Protein AF-A0A0W0ZF54-F1 (afdb_monomer)

Structure (mmCIF, N/CA/C/O backbone):
data_AF-A0A0W0ZF54-F1
#
_entry.id   AF-A0A0W0ZF54-F1
#
loop_
_atom_site.group_PDB
_atom_site.id
_atom_site.type_symbol
_atom_site.label_atom_id
_atom_site.label_alt_id
_atom_site.label_comp_id
_atom_site.label_asym_id
_atom_site.label_entity_id
_atom_site.label_seq_id
_atom_site.pdbx_PDB_ins_code
_atom_site.Cartn_x
_atom_site.Cartn_y
_atom_site.Cartn_z
_atom_site.occupancy
_atom_site.B_iso_or_equiv
_atom_site.auth_seq_id
_atom_site.auth_comp_id
_atom_site.auth_asym_id
_atom_site.auth_atom_id
_atom_site.pdbx_PDB_model_num
ATOM 1 N N . MET A 1 1 ? 14.074 -2.220 -36.440 1.00 76.62 1 MET A N 1
ATOM 2 C CA . MET A 1 1 ? 12.854 -2.973 -36.089 1.00 76.62 1 MET A CA 1
ATOM 3 C C . MET A 1 1 ? 13.213 -4.075 -35.104 1.00 76.62 1 MET A C 1
ATOM 5 O O . MET A 1 1 ? 14.098 -4.871 -35.403 1.00 76.62 1 MET A O 1
ATOM 9 N N . VAL A 1 2 ? 12.584 -4.102 -33.928 1.00 84.81 2 VAL A N 1
ATOM 10 C CA . VAL A 1 2 ? 12.812 -5.118 -32.890 1.00 84.81 2 VAL A CA 1
ATOM 11 C C . VAL A 1 2 ? 11.473 -5.714 -32.471 1.00 84.81 2 VAL A C 1
ATOM 13 O O . VAL A 1 2 ? 10.560 -5.003 -32.060 1.00 84.81 2 VAL A O 1
ATOM 16 N N . LYS A 1 3 ? 11.387 -7.044 -32.532 1.00 91.75 3 LYS A N 1
ATOM 17 C CA . LYS A 1 3 ? 10.258 -7.826 -32.030 1.00 91.75 3 LYS A CA 1
ATOM 18 C C . LYS A 1 3 ? 10.776 -8.833 -31.005 1.00 91.75 3 LYS A C 1
ATOM 20 O O . LYS A 1 3 ? 11.753 -9.536 -31.268 1.00 91.75 3 LYS A O 1
ATOM 25 N N . ILE A 1 4 ? 10.153 -8.874 -29.833 1.00 91.69 4 ILE A N 1
ATOM 26 C CA . ILE A 1 4 ? 10.434 -9.843 -28.770 1.00 91.69 4 ILE A CA 1
ATOM 27 C C . ILE A 1 4 ? 9.246 -10.784 -28.685 1.00 91.69 4 ILE A C 1
ATOM 29 O O . ILE A 1 4 ? 8.111 -10.343 -28.489 1.00 91.69 4 ILE A O 1
ATOM 33 N N . VAL A 1 5 ? 9.515 -12.075 -28.837 1.00 91.88 5 VAL A N 1
ATOM 34 C CA . VAL A 1 5 ? 8.494 -13.117 -28.895 1.00 91.88 5 VAL A CA 1
ATOM 35 C C . VAL A 1 5 ? 8.882 -14.282 -27.998 1.00 91.88 5 VAL A C 1
ATOM 37 O O . VAL A 1 5 ? 10.065 -14.503 -27.725 1.00 91.88 5 VAL A O 1
ATOM 40 N N . VAL A 1 6 ? 7.880 -15.018 -27.540 1.00 89.00 6 VAL A N 1
ATOM 41 C CA . VAL A 1 6 ? 8.045 -16.304 -26.860 1.00 89.00 6 VAL A CA 1
ATOM 42 C C . VAL A 1 6 ? 7.072 -17.307 -27.453 1.00 89.00 6 VAL A C 1
ATOM 44 O O . VAL A 1 6 ? 5.966 -16.942 -27.849 1.00 89.00 6 VAL A O 1
ATOM 47 N N . GLU A 1 7 ? 7.472 -18.571 -27.502 1.00 85.62 7 GLU A N 1
ATOM 48 C CA . GLU A 1 7 ? 6.560 -19.657 -27.846 1.00 85.62 7 GLU A CA 1
ATOM 49 C C . GLU A 1 7 ? 5.859 -20.156 -26.584 1.00 85.62 7 GLU A C 1
ATOM 51 O O . GLU A 1 7 ? 6.500 -20.506 -25.592 1.00 85.62 7 GLU A O 1
ATOM 56 N N . LYS A 1 8 ? 4.527 -20.200 -26.620 1.00 79.31 8 LYS A N 1
ATOM 57 C CA . LYS A 1 8 ? 3.707 -20.809 -25.571 1.00 79.31 8 LYS A CA 1
ATOM 58 C C . LYS A 1 8 ? 2.608 -21.624 -26.233 1.00 79.31 8 LYS A C 1
ATOM 60 O O . LYS A 1 8 ? 1.899 -21.120 -27.098 1.00 79.31 8 LYS A O 1
ATOM 65 N N . ASN A 1 9 ? 2.463 -22.889 -25.839 1.00 78.25 9 ASN A N 1
ATOM 66 C CA . ASN A 1 9 ? 1.464 -23.808 -26.397 1.00 78.25 9 ASN A CA 1
ATOM 67 C C . ASN A 1 9 ? 1.493 -23.883 -27.938 1.00 78.25 9 ASN A C 1
ATOM 69 O O . ASN A 1 9 ? 0.439 -23.865 -28.567 1.00 78.25 9 ASN A O 1
ATOM 73 N N . HIS A 1 10 ? 2.684 -23.949 -28.545 1.00 80.12 10 HIS A N 1
ATOM 74 C CA . HIS A 1 10 ? 2.884 -23.975 -30.007 1.00 80.12 10 HIS A CA 1
ATOM 75 C C . HIS A 1 10 ? 2.395 -22.714 -30.752 1.00 80.12 10 HIS A C 1
ATOM 77 O O . HIS A 1 10 ? 2.211 -22.750 -31.965 1.00 80.12 10 HIS A O 1
ATOM 83 N N . HIS A 1 11 ? 2.193 -21.598 -30.041 1.00 82.94 11 HIS A N 1
ATOM 84 C CA . HIS A 1 11 ? 1.835 -20.301 -30.616 1.00 82.94 11 HIS A CA 1
ATOM 85 C C . HIS A 1 11 ? 2.882 -19.238 -30.262 1.00 82.94 11 HIS A C 1
ATOM 87 O O . HIS A 1 11 ? 3.398 -19.202 -29.141 1.00 82.94 11 HIS A O 1
ATOM 93 N N . GLU A 1 12 ? 3.164 -18.344 -31.211 1.00 85.75 12 GLU A N 1
ATOM 94 C CA . GLU A 1 12 ? 4.025 -17.178 -31.000 1.00 85.75 12 GLU A CA 1
ATOM 95 C C . GLU A 1 12 ? 3.251 -16.083 -30.249 1.00 85.75 12 GLU A C 1
ATOM 97 O O . GLU A 1 12 ? 2.253 -15.554 -30.742 1.00 85.75 12 GLU A O 1
ATOM 102 N N . ILE A 1 13 ? 3.728 -15.712 -29.061 1.00 88.88 13 ILE A N 1
ATOM 103 C CA . ILE A 1 13 ? 3.216 -14.579 -28.290 1.00 88.88 13 ILE A CA 1
ATOM 104 C C . ILE A 1 13 ? 4.194 -13.417 -28.422 1.00 88.88 13 ILE A C 1
ATOM 106 O O . ILE A 1 13 ? 5.363 -13.518 -28.049 1.00 88.88 13 ILE A O 1
ATOM 110 N N . VAL A 1 14 ? 3.697 -12.283 -28.914 1.00 90.38 14 VAL A N 1
ATOM 111 C CA . VAL A 1 14 ? 4.480 -11.050 -29.035 1.00 90.38 14 VAL A CA 1
ATOM 112 C C . VAL A 1 14 ? 4.477 -10.308 -27.704 1.00 90.38 14 VAL A C 1
ATOM 114 O O . VAL A 1 14 ? 3.432 -9.856 -27.236 1.00 90.38 14 VAL A O 1
ATOM 117 N N . LEU A 1 15 ? 5.654 -10.172 -27.097 1.00 89.50 15 LEU A N 1
ATOM 118 C CA . LEU A 1 15 ? 5.837 -9.449 -25.838 1.00 89.50 15 LEU A CA 1
ATOM 119 C C . LEU A 1 15 ? 6.122 -7.963 -26.066 1.00 89.50 15 LEU A C 1
ATOM 121 O O . LEU A 1 15 ? 5.697 -7.131 -25.270 1.00 89.50 15 LEU A O 1
ATOM 125 N N . LEU A 1 16 ? 6.836 -7.633 -27.145 1.00 93.31 16 LEU A N 1
ATOM 126 C CA . LEU A 1 16 ? 7.149 -6.265 -27.553 1.00 93.31 16 LEU A CA 1
ATOM 127 C C . LEU A 1 16 ? 7.334 -6.205 -29.072 1.00 93.31 16 LEU A C 1
ATOM 129 O O . LEU A 1 16 ? 8.017 -7.049 -29.647 1.00 93.31 16 LEU A O 1
ATOM 133 N N . ASP A 1 17 ? 6.767 -5.182 -29.699 1.00 93.25 17 ASP A N 1
ATOM 134 C CA . ASP A 1 17 ? 6.955 -4.841 -31.109 1.00 93.25 17 ASP A CA 1
ATOM 135 C C . ASP A 1 17 ? 7.233 -3.334 -31.187 1.00 93.25 17 ASP A C 1
ATOM 137 O O . ASP A 1 17 ? 6.367 -2.528 -30.831 1.00 93.25 17 ASP A O 1
ATOM 141 N N . THR A 1 18 ? 8.453 -2.947 -31.579 1.00 89.31 18 THR A N 1
ATOM 142 C CA . THR A 1 18 ? 8.873 -1.536 -31.565 1.00 89.31 18 THR A CA 1
ATOM 143 C C . THR A 1 18 ? 8.082 -0.654 -32.522 1.00 89.31 18 THR A C 1
ATOM 145 O O . THR A 1 18 ? 7.992 0.549 -32.289 1.00 89.31 18 THR A O 1
ATOM 148 N N . ASP A 1 19 ? 7.459 -1.240 -33.545 1.00 88.31 19 ASP A N 1
ATOM 149 C CA . ASP A 1 19 ? 6.683 -0.495 -34.540 1.00 88.31 19 ASP A CA 1
ATOM 150 C C . ASP A 1 19 ? 5.255 -0.210 -34.044 1.00 88.31 19 ASP A C 1
ATOM 152 O O . ASP A 1 19 ? 4.533 0.613 -34.605 1.00 88.31 19 ASP A O 1
ATOM 156 N N . LYS A 1 20 ? 4.837 -0.878 -32.960 1.00 90.19 20 LYS A N 1
ATOM 157 C CA . LYS A 1 20 ? 3.480 -0.810 -32.397 1.00 90.19 20 LYS A CA 1
ATOM 158 C C . LYS A 1 20 ? 3.471 -0.383 -30.931 1.00 90.19 20 LYS A C 1
ATOM 160 O O . LYS A 1 20 ? 2.535 -0.710 -30.201 1.00 90.19 20 LYS A O 1
ATOM 165 N N . ILE A 1 21 ? 4.496 0.352 -30.496 1.00 89.75 21 ILE A N 1
ATOM 166 C CA . ILE A 1 21 ? 4.601 0.826 -29.112 1.00 89.75 21 ILE A CA 1
ATOM 167 C C . ILE A 1 21 ? 3.429 1.749 -28.777 1.00 89.75 21 ILE A C 1
ATOM 169 O O . ILE A 1 21 ? 3.268 2.827 -29.357 1.00 89.75 21 ILE A O 1
ATOM 173 N N . ARG A 1 22 ? 2.679 1.364 -27.745 1.00 87.94 22 ARG A N 1
ATOM 174 C CA . ARG A 1 22 ? 1.727 2.223 -27.041 1.00 87.94 22 ARG A CA 1
ATOM 175 C C . ARG A 1 22 ? 2.313 2.591 -25.684 1.00 87.94 22 ARG A C 1
ATOM 177 O O . ARG A 1 22 ? 2.478 1.741 -24.820 1.00 87.94 22 ARG A O 1
ATOM 184 N N . LEU A 1 23 ? 2.667 3.861 -25.486 1.00 79.31 23 LEU A N 1
ATOM 185 C CA . LEU A 1 23 ? 3.344 4.299 -24.254 1.00 79.31 23 LEU A CA 1
ATOM 186 C C . LEU A 1 23 ? 2.465 4.171 -22.998 1.00 79.31 23 LEU A C 1
ATOM 188 O O . LEU A 1 23 ? 3.001 3.981 -21.903 1.00 79.31 23 LEU A O 1
ATOM 192 N N . SER A 1 24 ? 1.137 4.198 -23.164 1.00 70.25 24 SER A N 1
ATOM 193 C CA . SER A 1 24 ? 0.162 3.858 -22.117 1.00 70.25 24 SER A CA 1
ATOM 194 C C . SER A 1 24 ? 0.393 2.463 -21.529 1.00 70.25 24 SER A C 1
ATOM 196 O O . SER A 1 24 ? 0.168 2.254 -20.343 1.00 70.25 24 SER A O 1
ATOM 198 N N . ASP A 1 25 ? 0.936 1.541 -22.326 1.00 78.19 25 ASP A N 1
ATOM 199 C CA . ASP A 1 25 ? 1.046 0.119 -21.994 1.00 78.19 25 ASP A CA 1
ATOM 200 C C . ASP A 1 25 ? 2.453 -0.217 -21.451 1.00 78.19 25 ASP A C 1
ATOM 202 O O . ASP A 1 25 ? 2.834 -1.376 -21.295 1.00 78.19 25 ASP A O 1
ATOM 206 N N . SER A 1 26 ? 3.264 0.800 -21.134 1.00 75.44 26 SER A N 1
ATOM 207 C CA . SER A 1 26 ? 4.657 0.651 -20.676 1.00 75.44 26 SER A CA 1
ATOM 208 C C . SER A 1 26 ? 4.827 -0.265 -19.456 1.00 75.44 26 SER A C 1
ATOM 210 O O . SER A 1 26 ? 5.797 -1.025 -19.379 1.00 75.44 26 SER A O 1
ATOM 212 N N . SER A 1 27 ? 3.883 -0.238 -18.511 1.00 71.19 27 SER A N 1
ATOM 213 C CA . SER A 1 27 ? 3.865 -1.160 -17.367 1.00 71.19 27 SER A CA 1
ATOM 214 C C . SER A 1 27 ? 3.524 -2.594 -17.776 1.00 71.19 27 SER A C 1
ATOM 216 O O . SER A 1 27 ? 4.111 -3.532 -17.237 1.00 71.19 27 SER A O 1
ATOM 218 N N . GLU A 1 28 ? 2.642 -2.777 -18.758 1.00 79.12 28 GLU A N 1
ATOM 219 C CA . GLU A 1 28 ? 2.285 -4.095 -19.278 1.00 79.12 28 GLU A CA 1
ATOM 220 C C . GLU A 1 28 ? 3.454 -4.732 -20.038 1.00 79.12 28 GLU A C 1
ATOM 222 O O . GLU A 1 28 ? 3.749 -5.910 -19.817 1.00 79.12 28 GLU A O 1
ATOM 227 N N . TYR A 1 29 ? 4.171 -3.954 -20.861 1.00 83.88 29 TYR A N 1
ATOM 228 C CA . TYR A 1 29 ? 5.396 -4.417 -21.520 1.00 83.88 29 TYR A CA 1
ATOM 229 C C . TYR A 1 29 ? 6.426 -4.888 -20.498 1.00 83.88 29 TYR A C 1
ATOM 231 O O . TYR A 1 29 ? 6.959 -5.986 -20.634 1.00 83.88 29 TYR A O 1
ATOM 239 N N . TYR A 1 30 ? 6.669 -4.100 -19.445 1.00 81.50 30 TYR A N 1
ATOM 240 C CA . TYR A 1 30 ? 7.569 -4.507 -18.369 1.00 81.50 30 TYR A CA 1
ATOM 241 C C . TYR A 1 30 ? 7.122 -5.825 -17.728 1.00 81.50 30 TYR A C 1
ATOM 243 O O . TYR A 1 30 ? 7.910 -6.763 -17.665 1.00 81.50 30 TYR A O 1
ATOM 251 N N . ARG A 1 31 ? 5.853 -5.936 -17.314 1.00 77.06 31 ARG A N 1
ATOM 252 C CA . ARG A 1 31 ? 5.307 -7.146 -16.676 1.00 77.06 31 ARG A CA 1
ATOM 253 C C . ARG A 1 31 ? 5.483 -8.387 -17.557 1.00 77.06 31 ARG A C 1
ATOM 255 O O . ARG A 1 31 ? 5.982 -9.412 -17.094 1.00 77.06 31 ARG A O 1
ATOM 262 N N . LYS A 1 32 ? 5.107 -8.299 -18.836 1.00 84.12 32 LYS A N 1
ATOM 263 C CA . LYS A 1 32 ? 5.215 -9.402 -19.808 1.00 84.12 32 LYS A CA 1
ATOM 264 C C . LYS A 1 32 ? 6.670 -9.799 -20.073 1.00 84.12 32 LYS A C 1
ATOM 266 O O . LYS A 1 32 ? 6.998 -10.981 -20.079 1.00 84.12 32 LYS A O 1
ATOM 271 N N . LEU A 1 33 ? 7.551 -8.819 -20.264 1.00 88.00 33 LEU A N 1
ATOM 272 C CA . LEU A 1 33 ? 8.972 -9.063 -20.511 1.00 88.00 33 LEU A CA 1
ATOM 273 C C . LEU A 1 33 ? 9.675 -9.659 -19.287 1.00 88.00 33 LEU A C 1
ATOM 275 O O . LEU A 1 33 ? 10.472 -10.581 -19.445 1.00 88.00 33 LEU A O 1
ATOM 279 N N . SER A 1 34 ? 9.383 -9.164 -18.085 1.00 77.31 34 SER A N 1
ATOM 280 C CA . SER A 1 34 ? 9.968 -9.664 -16.837 1.00 77.31 34 SER A CA 1
ATOM 281 C C . SER A 1 34 ? 9.503 -11.082 -16.517 1.00 77.31 34 SER A C 1
ATOM 283 O O . SER A 1 34 ? 10.343 -11.951 -16.303 1.00 77.31 34 SER A O 1
ATOM 285 N N . SER A 1 35 ? 8.192 -11.348 -16.579 1.00 74.06 35 SER A N 1
ATOM 286 C CA . SER A 1 35 ? 7.627 -12.686 -16.318 1.00 74.06 35 SER A CA 1
ATOM 287 C C . SER A 1 35 ? 8.148 -13.761 -17.275 1.00 74.06 35 SER A C 1
ATOM 289 O O . SER A 1 35 ? 8.306 -14.913 -16.885 1.00 74.06 35 SER A O 1
ATOM 291 N N . CYS A 1 36 ? 8.477 -13.388 -18.514 1.00 81.75 36 CYS A N 1
ATOM 292 C CA . CYS A 1 36 ? 9.053 -14.305 -19.497 1.00 81.75 36 CYS A CA 1
ATOM 293 C C . CYS A 1 36 ? 10.595 -14.337 -19.492 1.00 81.75 36 CYS A C 1
ATOM 295 O O . CYS A 1 36 ? 11.189 -14.954 -20.375 1.00 81.75 36 CYS A O 1
ATOM 297 N N . GLY A 1 37 ? 11.267 -13.632 -18.571 1.00 81.69 37 GLY A N 1
ATOM 298 C CA . GLY A 1 37 ? 12.733 -13.549 -18.532 1.00 81.69 37 GLY A CA 1
ATOM 299 C C . GLY A 1 37 ? 13.364 -12.858 -19.753 1.00 81.69 37 GLY A C 1
ATOM 300 O O . GLY A 1 37 ? 14.537 -13.070 -20.052 1.00 81.69 37 GLY A O 1
ATOM 301 N N . LYS A 1 38 ? 12.598 -12.037 -20.483 1.00 91.50 38 LYS A N 1
ATOM 302 C CA . LYS A 1 38 ? 12.994 -11.366 -21.735 1.00 91.50 38 LYS A CA 1
ATOM 303 C C . LYS A 1 38 ? 13.319 -9.878 -21.588 1.00 91.50 38 LYS A C 1
ATOM 305 O O . LYS A 1 38 ? 13.701 -9.243 -22.569 1.00 91.50 38 LYS A O 1
ATOM 310 N N . LEU A 1 39 ? 13.207 -9.308 -20.386 1.00 87.88 39 LEU A N 1
ATOM 311 C CA . LEU A 1 39 ? 13.463 -7.881 -20.147 1.00 87.88 39 LEU A CA 1
ATOM 312 C C . LEU A 1 39 ? 14.878 -7.445 -20.562 1.00 87.88 39 LEU A C 1
ATOM 314 O O . LEU A 1 39 ? 15.022 -6.440 -21.256 1.00 87.88 39 LEU A O 1
ATOM 318 N N . GLY A 1 40 ? 15.909 -8.207 -20.182 1.00 87.75 40 GLY A N 1
ATOM 319 C CA . GLY A 1 40 ? 17.297 -7.888 -20.534 1.00 87.75 40 GLY A CA 1
ATOM 320 C C . GLY A 1 40 ? 17.542 -7.911 -22.046 1.00 87.75 40 GLY A C 1
ATOM 321 O O . GLY A 1 40 ? 18.152 -6.991 -22.584 1.00 87.75 40 GLY A O 1
ATOM 322 N N . GLU A 1 41 ? 16.989 -8.912 -22.739 1.00 92.88 41 GLU A N 1
ATOM 323 C CA . GLU A 1 41 ? 17.050 -9.019 -24.203 1.00 92.88 41 GLU A CA 1
ATOM 324 C C . GLU A 1 41 ? 16.353 -7.831 -24.882 1.00 92.88 41 GLU A C 1
ATOM 326 O O . GLU A 1 41 ? 16.885 -7.257 -25.831 1.00 92.88 41 GLU A O 1
ATOM 331 N N . ALA A 1 42 ? 15.176 -7.436 -24.390 1.00 93.44 42 ALA A N 1
ATOM 332 C CA . ALA A 1 42 ? 14.445 -6.296 -24.929 1.00 93.44 42 ALA A CA 1
ATOM 333 C C . ALA A 1 42 ? 15.242 -4.993 -24.790 1.00 93.44 42 ALA A C 1
ATOM 335 O O . ALA A 1 42 ? 15.381 -4.261 -25.770 1.00 93.44 42 ALA A O 1
ATOM 336 N N . ILE A 1 43 ? 15.793 -4.725 -23.600 1.00 93.88 43 ILE A N 1
ATOM 337 C CA . ILE A 1 43 ? 16.605 -3.532 -23.324 1.00 93.88 43 ILE A CA 1
ATOM 338 C C . ILE A 1 43 ? 17.848 -3.494 -24.221 1.00 93.88 43 ILE A C 1
ATOM 340 O O . ILE A 1 43 ? 18.113 -2.455 -24.822 1.00 93.88 43 ILE A O 1
ATOM 344 N N . ASP A 1 44 ? 18.567 -4.611 -24.364 1.00 94.62 44 ASP A N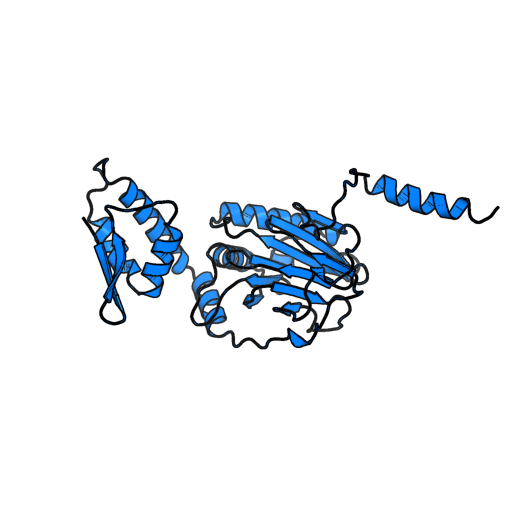 1
ATOM 345 C CA . ASP A 1 44 ? 19.749 -4.708 -25.234 1.00 94.62 44 ASP A CA 1
ATOM 346 C C . ASP A 1 44 ? 19.412 -4.482 -26.716 1.00 94.62 44 ASP A C 1
ATOM 348 O O . ASP A 1 44 ? 20.118 -3.765 -27.423 1.00 94.62 44 ASP A O 1
ATOM 352 N N . LYS A 1 45 ? 18.310 -5.053 -27.213 1.00 94.62 45 LYS A N 1
ATOM 353 C CA . LYS A 1 45 ? 17.919 -4.847 -28.614 1.00 94.62 45 LYS A CA 1
ATOM 354 C C . LYS A 1 45 ? 17.452 -3.416 -28.882 1.00 94.62 45 LYS A C 1
ATOM 356 O O . LYS A 1 45 ? 17.766 -2.874 -29.938 1.00 94.62 45 LYS A O 1
ATOM 361 N N . MET A 1 46 ? 16.719 -2.798 -27.955 1.00 93.62 46 MET A N 1
ATOM 362 C CA . MET A 1 46 ? 16.267 -1.411 -28.109 1.00 93.62 46 MET A CA 1
ATOM 363 C C . MET A 1 46 ? 17.406 -0.397 -27.977 1.00 93.62 46 MET A C 1
ATOM 365 O O . MET A 1 46 ? 17.374 0.619 -28.662 1.00 93.62 46 MET A O 1
ATOM 369 N N . SER A 1 47 ? 18.417 -0.653 -27.139 1.00 92.38 47 SER A N 1
ATOM 370 C CA . SER A 1 47 ? 19.564 0.257 -26.979 1.00 92.38 47 SER A CA 1
ATOM 371 C C . SER A 1 47 ? 20.458 0.336 -28.222 1.00 92.38 47 SER A C 1
ATOM 373 O O . SER A 1 47 ? 21.203 1.299 -28.375 1.00 92.38 47 SER A O 1
ATOM 375 N N . LYS A 1 48 ? 20.361 -0.652 -29.122 1.00 93.44 48 LYS A N 1
ATOM 376 C CA . LYS A 1 48 ? 21.055 -0.700 -30.421 1.00 93.44 48 LYS A CA 1
ATOM 377 C C . LYS A 1 48 ? 20.317 0.038 -31.543 1.00 93.44 48 LYS A C 1
ATOM 379 O O . LYS A 1 48 ? 20.836 0.116 -32.654 1.00 93.44 48 LYS A O 1
ATOM 384 N N . ILE A 1 49 ? 19.105 0.536 -31.290 1.00 91.56 49 ILE A N 1
ATOM 385 C CA . ILE A 1 49 ? 18.361 1.365 -32.245 1.00 91.56 49 ILE A CA 1
ATOM 386 C C . ILE A 1 49 ? 18.950 2.779 -32.223 1.00 91.56 49 ILE A C 1
ATOM 388 O O . ILE A 1 49 ? 19.304 3.287 -31.163 1.00 91.56 49 ILE A O 1
ATOM 392 N N . ASP A 1 50 ? 19.038 3.427 -33.386 1.00 89.88 50 ASP A N 1
ATOM 393 C CA . ASP A 1 50 ? 19.430 4.834 -33.468 1.00 89.88 50 ASP A CA 1
ATOM 394 C C . ASP A 1 50 ? 18.341 5.731 -32.858 1.00 89.88 50 ASP A C 1
ATOM 396 O O . ASP A 1 50 ? 17.333 6.044 -33.494 1.00 89.88 50 ASP A O 1
ATOM 400 N N . LEU A 1 51 ? 18.531 6.116 -31.595 1.00 87.38 51 LEU A N 1
ATOM 401 C CA . LEU A 1 51 ? 17.596 6.959 -30.848 1.00 87.38 51 LEU A CA 1
ATOM 402 C C . LEU A 1 51 ? 17.721 8.450 -31.191 1.00 87.38 51 LEU A C 1
ATOM 404 O O . LEU A 1 51 ? 16.903 9.231 -30.710 1.00 87.38 51 LEU A O 1
ATOM 408 N N . ALA A 1 52 ? 18.727 8.851 -31.979 1.00 83.94 52 ALA A N 1
ATOM 409 C CA . ALA A 1 52 ? 18.840 10.217 -32.492 1.00 83.94 52 ALA A CA 1
ATOM 410 C C . ALA A 1 52 ? 17.930 10.452 -33.708 1.00 83.94 52 ALA A C 1
ATOM 412 O O . ALA A 1 52 ? 17.705 11.596 -34.093 1.00 83.94 52 ALA A O 1
ATOM 413 N N . ASN A 1 53 ? 17.390 9.381 -34.297 1.00 88.25 53 ASN A N 1
ATOM 414 C CA . ASN A 1 53 ? 16.346 9.468 -35.305 1.00 88.25 53 ASN A CA 1
ATOM 415 C C . ASN A 1 53 ? 15.000 9.824 -34.647 1.00 88.25 53 ASN A C 1
ATOM 417 O O . ASN A 1 53 ? 14.494 9.080 -33.800 1.00 88.25 53 ASN A O 1
ATOM 421 N N . ASP A 1 54 ? 14.399 10.929 -35.094 1.00 82.56 54 ASP A N 1
ATOM 422 C CA . ASP A 1 54 ? 13.119 11.449 -34.607 1.00 82.56 54 ASP A CA 1
ATOM 423 C C . ASP A 1 54 ? 11.967 10.438 -34.705 1.00 82.56 54 ASP A C 1
ATOM 425 O O . ASP A 1 54 ? 11.032 10.502 -33.911 1.00 82.56 54 ASP A O 1
ATOM 429 N N . GLU A 1 55 ? 12.021 9.456 -35.609 1.00 87.00 55 GLU A N 1
ATOM 430 C CA . GLU A 1 55 ? 11.001 8.404 -35.724 1.00 87.00 55 GLU A CA 1
ATOM 431 C C . GLU A 1 55 ? 11.033 7.406 -34.548 1.00 87.00 55 GLU A C 1
ATOM 433 O O . GLU A 1 55 ? 10.015 6.789 -34.220 1.00 87.00 55 GLU A O 1
ATOM 438 N N . ASN A 1 56 ? 12.166 7.294 -33.845 1.00 89.81 56 ASN A N 1
ATOM 439 C CA . ASN A 1 56 ? 12.389 6.325 -32.768 1.00 89.81 56 ASN A CA 1
ATOM 440 C C . ASN A 1 56 ? 12.077 6.868 -31.364 1.00 89.81 56 ASN A C 1
ATOM 442 O O . ASN A 1 56 ? 12.345 6.198 -30.362 1.00 89.81 56 ASN A O 1
ATOM 446 N N . TRP A 1 57 ? 11.458 8.045 -31.249 1.00 89.62 57 TRP A N 1
ATOM 447 C CA . TRP A 1 57 ? 11.171 8.674 -29.954 1.00 89.62 57 TRP A CA 1
ATOM 448 C C . TRP A 1 57 ? 10.369 7.770 -28.995 1.00 89.62 57 TRP A C 1
ATOM 450 O O . TRP A 1 57 ? 10.629 7.747 -27.790 1.00 89.62 57 TRP A O 1
ATOM 460 N N . ARG A 1 58 ? 9.430 6.961 -29.513 1.00 89.94 58 ARG A N 1
ATOM 461 C CA . ARG A 1 58 ? 8.647 6.002 -28.704 1.00 89.94 58 ARG A CA 1
ATOM 462 C C . ARG A 1 58 ? 9.527 4.902 -28.116 1.00 89.94 58 ARG A C 1
ATOM 464 O O . ARG A 1 58 ? 9.340 4.525 -26.960 1.00 89.94 58 ARG A O 1
ATOM 471 N N . VAL A 1 59 ? 10.499 4.423 -28.892 1.00 92.12 59 VAL A N 1
ATOM 472 C CA . VAL A 1 59 ? 11.499 3.447 -28.445 1.00 92.12 59 VAL A CA 1
ATOM 473 C C . VAL A 1 59 ? 12.367 4.063 -27.355 1.00 92.12 59 VAL A C 1
ATOM 475 O O . VAL A 1 59 ? 12.560 3.429 -26.324 1.00 92.12 59 VAL A O 1
ATOM 478 N N . ALA A 1 60 ? 12.825 5.308 -27.523 1.00 88.88 60 ALA A N 1
ATOM 479 C CA . ALA A 1 60 ? 13.645 5.994 -26.524 1.00 88.88 60 ALA A CA 1
ATOM 480 C C . ALA A 1 60 ? 12.915 6.147 -25.175 1.00 88.88 60 ALA A C 1
ATOM 482 O O . ALA A 1 60 ? 13.477 5.842 -24.118 1.00 88.88 60 ALA A O 1
ATOM 483 N N . ILE A 1 61 ? 11.640 6.562 -25.198 1.00 85.38 61 ILE A N 1
ATOM 484 C CA . ILE A 1 61 ? 10.819 6.693 -23.984 1.00 85.38 61 ILE A CA 1
ATOM 485 C C . ILE A 1 61 ? 10.581 5.329 -23.330 1.00 85.38 61 ILE A C 1
ATOM 487 O O . ILE A 1 61 ? 10.742 5.194 -22.111 1.00 85.38 61 ILE A O 1
ATOM 491 N N . LEU A 1 62 ? 10.213 4.311 -24.114 1.00 89.38 62 LEU A N 1
ATOM 492 C CA . LEU A 1 62 ? 9.974 2.975 -23.577 1.00 89.38 62 LEU A CA 1
ATOM 493 C C . LEU A 1 62 ? 11.262 2.367 -23.009 1.00 89.38 62 LEU A C 1
ATOM 495 O O . LEU A 1 62 ? 11.235 1.849 -21.897 1.00 89.38 62 LEU A O 1
ATOM 499 N N . LEU A 1 63 ? 12.394 2.489 -23.707 1.00 91.94 63 LEU A N 1
ATOM 500 C CA . LEU A 1 63 ? 13.699 2.011 -23.249 1.00 91.94 63 LEU A CA 1
ATOM 501 C C . LEU A 1 63 ? 14.074 2.641 -21.908 1.00 91.94 63 LEU A C 1
ATOM 503 O O . LEU A 1 63 ? 14.366 1.913 -20.961 1.00 91.94 63 LEU A O 1
ATOM 507 N N . LYS A 1 64 ? 13.994 3.972 -21.792 1.00 86.44 64 LYS A N 1
ATOM 508 C CA . LYS A 1 64 ? 14.257 4.681 -20.532 1.00 86.44 64 LYS A CA 1
ATOM 509 C C . LYS A 1 64 ? 13.330 4.203 -19.413 1.00 86.44 64 LYS A C 1
ATOM 511 O O . LYS A 1 64 ? 13.764 4.046 -18.274 1.00 86.44 64 LYS A O 1
ATOM 516 N N . THR A 1 65 ? 12.065 3.941 -19.735 1.00 82.06 65 THR A N 1
ATOM 517 C CA . THR A 1 65 ? 11.079 3.420 -18.779 1.00 82.06 65 THR A CA 1
ATOM 518 C C . THR A 1 65 ? 11.423 2.003 -18.321 1.00 82.06 65 THR A C 1
ATOM 520 O O . THR A 1 65 ? 11.390 1.727 -17.124 1.00 82.06 65 THR A O 1
ATOM 523 N N . LEU A 1 66 ? 11.792 1.112 -19.243 1.00 86.38 66 LEU A N 1
ATOM 524 C CA . LEU A 1 66 ? 12.156 -0.273 -18.942 1.00 86.38 66 LEU A CA 1
ATOM 525 C C . LEU A 1 66 ? 13.486 -0.370 -18.189 1.00 86.38 66 LEU A C 1
ATOM 527 O O . LEU A 1 66 ? 13.562 -1.119 -17.223 1.00 86.38 66 LEU A O 1
ATOM 531 N N . GLN A 1 67 ? 14.495 0.423 -18.559 1.00 86.94 67 GLN A N 1
ATOM 532 C CA . GLN A 1 67 ? 15.758 0.537 -17.820 1.00 86.94 67 GLN A CA 1
ATOM 533 C C . GLN A 1 67 ? 15.529 1.056 -16.403 1.00 86.94 67 GLN A C 1
ATOM 535 O O . GLN A 1 67 ? 16.047 0.485 -15.450 1.00 86.94 67 GLN A O 1
ATOM 540 N N . LYS A 1 68 ? 14.705 2.099 -16.243 1.00 78.81 68 LYS A N 1
ATOM 541 C CA . LYS A 1 68 ? 14.331 2.598 -14.919 1.00 78.81 68 LYS A CA 1
ATOM 542 C C . LYS A 1 68 ? 13.664 1.501 -14.088 1.00 78.81 68 LYS A C 1
ATOM 544 O O . LYS A 1 68 ? 14.094 1.267 -12.967 1.00 78.81 68 LYS A O 1
ATOM 549 N N . LYS A 1 69 ? 12.681 0.788 -14.647 1.00 74.50 69 LYS A N 1
ATOM 550 C CA . LYS A 1 69 ? 12.013 -0.324 -13.954 1.00 74.50 69 LYS A CA 1
ATOM 551 C C . LYS A 1 69 ? 12.966 -1.499 -13.663 1.00 74.50 69 LYS A C 1
ATOM 553 O O . LYS A 1 69 ? 12.824 -2.131 -12.627 1.00 74.50 69 LYS A O 1
ATOM 558 N N . GLN A 1 70 ? 13.954 -1.772 -14.525 1.00 81.75 70 GLN A N 1
ATOM 559 C CA . GLN A 1 70 ? 14.998 -2.783 -14.290 1.00 81.75 70 GLN A CA 1
ATOM 560 C C . GLN A 1 70 ? 15.917 -2.394 -13.124 1.00 81.75 70 GLN A C 1
ATOM 562 O O . GLN A 1 70 ? 16.212 -3.231 -12.277 1.00 81.75 70 GLN A O 1
ATOM 567 N N . VAL A 1 7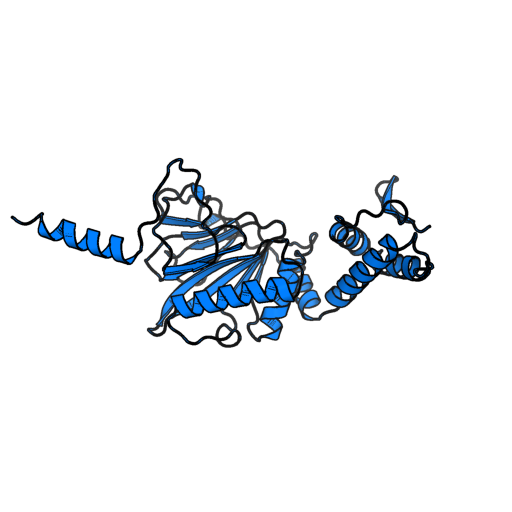1 ? 16.353 -1.132 -13.068 1.00 75.56 71 VAL A N 1
ATOM 568 C CA . VAL A 1 71 ? 17.152 -0.605 -11.953 1.00 75.56 71 VAL A CA 1
ATOM 569 C C . VAL A 1 71 ? 16.337 -0.632 -10.661 1.00 75.56 71 VAL A C 1
ATOM 571 O O . VAL A 1 71 ? 16.833 -1.103 -9.644 1.00 75.56 71 VAL A O 1
ATOM 574 N N . GLU A 1 72 ? 15.070 -0.217 -10.703 1.00 64.94 72 GLU A N 1
ATOM 575 C CA . GLU A 1 72 ? 14.157 -0.312 -9.556 1.00 64.94 72 GLU A CA 1
ATOM 576 C C . GLU A 1 72 ? 13.990 -1.770 -9.089 1.00 64.94 72 GLU A C 1
ATOM 578 O O . GLU A 1 72 ? 14.056 -2.049 -7.900 1.00 64.94 72 GLU A O 1
ATOM 583 N N . ALA A 1 73 ? 13.885 -2.736 -10.004 1.00 64.38 73 ALA A N 1
ATOM 584 C CA . ALA A 1 73 ? 13.828 -4.158 -9.652 1.00 64.38 73 ALA A CA 1
ATOM 585 C C . ALA A 1 73 ? 15.123 -4.722 -9.042 1.00 64.38 73 ALA A C 1
ATOM 587 O O . ALA A 1 73 ? 15.084 -5.782 -8.422 1.00 64.38 73 ALA A O 1
ATOM 588 N N . SER A 1 74 ? 16.255 -4.028 -9.201 1.00 67.88 74 SER A N 1
ATOM 589 C CA . SER A 1 74 ? 17.524 -4.370 -8.545 1.00 67.88 74 SER A CA 1
ATOM 590 C C . SER A 1 74 ? 17.684 -3.751 -7.152 1.00 67.88 74 SER A C 1
ATOM 592 O O . SER A 1 74 ? 18.671 -4.030 -6.472 1.00 67.88 74 SER A O 1
ATOM 594 N N . GLU A 1 75 ? 16.729 -2.927 -6.706 1.00 76.62 75 GLU A N 1
ATOM 595 C CA . GLU A 1 75 ? 16.736 -2.373 -5.353 1.00 76.62 75 GLU A CA 1
ATOM 596 C C . GLU A 1 75 ? 16.509 -3.491 -4.312 1.00 76.62 75 GLU A C 1
ATOM 598 O O . GLU A 1 75 ? 15.628 -4.345 -4.486 1.00 76.62 75 GLU A O 1
ATOM 603 N N . PRO A 1 76 ? 17.286 -3.517 -3.213 1.00 82.56 76 PRO A N 1
ATOM 604 C CA . PRO A 1 76 ? 17.257 -4.621 -2.254 1.00 82.56 76 PRO A CA 1
ATOM 605 C C . PRO A 1 76 ? 15.892 -4.782 -1.572 1.00 82.56 76 PRO A C 1
ATOM 607 O O . PRO A 1 76 ? 15.481 -5.902 -1.269 1.00 82.56 76 PRO A O 1
ATOM 610 N N . GLU A 1 77 ? 15.152 -3.689 -1.371 1.00 90.69 77 GLU A N 1
ATOM 611 C CA . GLU A 1 77 ? 13.811 -3.713 -0.790 1.00 90.69 77 GLU A CA 1
ATOM 612 C C . GLU A 1 77 ? 12.797 -4.394 -1.717 1.00 90.69 77 GLU A C 1
ATOM 614 O O . GLU A 1 77 ? 11.907 -5.098 -1.2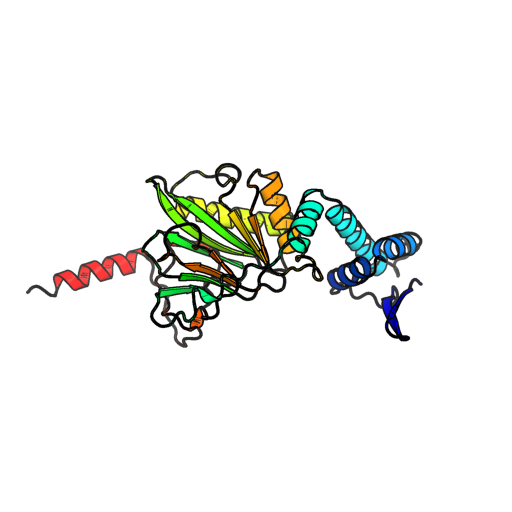41 1.00 90.69 77 GLU A O 1
ATOM 619 N N . PHE A 1 78 ? 12.943 -4.242 -3.038 1.00 87.88 78 PHE A N 1
ATOM 620 C CA . PHE A 1 78 ? 12.069 -4.910 -4.006 1.00 87.88 78 PHE A CA 1
ATOM 621 C C . PHE A 1 78 ? 12.337 -6.413 -4.004 1.00 87.88 78 PHE A C 1
ATOM 623 O O . PHE A 1 78 ? 11.395 -7.201 -3.957 1.00 87.88 78 PHE A O 1
ATOM 630 N N . ALA A 1 79 ? 13.610 -6.818 -3.988 1.00 84.69 79 ALA A N 1
ATOM 631 C CA . ALA A 1 79 ? 13.987 -8.225 -3.887 1.00 84.69 79 ALA A CA 1
ATOM 632 C C . ALA A 1 79 ? 13.470 -8.866 -2.585 1.00 84.69 79 ALA A C 1
ATOM 634 O O . ALA A 1 79 ? 12.943 -9.979 -2.612 1.00 84.69 79 ALA A O 1
ATOM 635 N N . LEU A 1 80 ? 13.564 -8.152 -1.457 1.00 89.62 80 LEU A N 1
ATOM 636 C CA . LEU A 1 80 ? 13.015 -8.599 -0.177 1.00 89.62 80 LEU A CA 1
ATOM 637 C C . LEU A 1 80 ? 11.491 -8.763 -0.235 1.00 89.62 80 LEU A C 1
ATOM 639 O O . LEU A 1 80 ? 10.978 -9.789 0.210 1.00 89.62 80 LEU A O 1
ATOM 643 N N . LEU A 1 81 ? 10.770 -7.784 -0.792 1.00 92.44 81 LEU A N 1
ATOM 644 C CA . LEU A 1 81 ? 9.316 -7.861 -0.932 1.00 92.44 81 LEU A CA 1
ATOM 645 C C . LEU A 1 81 ? 8.900 -9.027 -1.834 1.00 92.44 81 LEU A C 1
ATOM 647 O O . LEU A 1 81 ? 8.005 -9.781 -1.473 1.00 92.44 81 LEU A O 1
ATOM 651 N N . LEU A 1 82 ? 9.573 -9.210 -2.973 1.00 88.75 82 LEU A N 1
ATOM 652 C CA . LEU A 1 82 ? 9.312 -10.320 -3.894 1.00 88.75 82 LEU A CA 1
ATOM 653 C C . LEU A 1 82 ? 9.559 -11.676 -3.233 1.00 88.75 82 LEU A C 1
ATOM 655 O O . LEU A 1 82 ? 8.780 -12.604 -3.434 1.00 88.75 82 LEU A O 1
ATOM 659 N N . LYS A 1 83 ? 10.618 -11.793 -2.426 1.00 88.94 83 LYS A N 1
ATOM 660 C CA . LYS A 1 83 ? 10.872 -12.999 -1.636 1.00 88.94 83 LYS A CA 1
ATOM 661 C C . LYS A 1 83 ? 9.719 -13.265 -0.663 1.00 88.94 83 LYS A C 1
ATOM 663 O O . LYS A 1 83 ? 9.165 -14.357 -0.687 1.00 88.94 83 LYS A O 1
ATOM 668 N N . LYS A 1 84 ? 9.319 -12.260 0.126 1.00 90.50 84 LYS A N 1
ATOM 669 C CA . LYS A 1 84 ? 8.194 -12.373 1.071 1.00 90.50 84 LYS A CA 1
ATOM 670 C C . LYS A 1 84 ? 6.874 -12.716 0.373 1.00 90.50 84 LYS A C 1
ATOM 672 O O . LYS A 1 84 ? 6.094 -13.480 0.918 1.00 90.50 84 LYS A O 1
ATOM 677 N N . CYS A 1 85 ? 6.651 -12.184 -0.827 1.00 89.88 85 CYS A N 1
ATOM 678 C CA . CYS A 1 85 ? 5.478 -12.467 -1.652 1.00 89.88 85 CYS A CA 1
ATOM 679 C C . CYS A 1 85 ? 5.411 -13.937 -2.076 1.00 89.88 85 CYS A C 1
ATOM 681 O O . CYS A 1 85 ? 4.396 -14.589 -1.871 1.00 89.88 85 CYS A O 1
ATOM 683 N N . LYS A 1 86 ? 6.529 -14.496 -2.552 1.00 86.62 86 LYS A N 1
ATOM 684 C CA . LYS A 1 86 ? 6.617 -15.913 -2.940 1.00 86.62 86 LYS A CA 1
ATOM 685 C C . LYS A 1 86 ? 6.518 -16.881 -1.765 1.00 86.62 86 LYS A C 1
ATOM 687 O O . LYS A 1 86 ? 6.076 -18.009 -1.932 1.00 86.62 86 LYS A O 1
ATOM 692 N N . GLU A 1 87 ? 6.981 -16.462 -0.592 1.00 86.44 87 GLU A N 1
ATOM 693 C CA . GLU A 1 87 ? 6.920 -17.259 0.638 1.00 86.44 87 GLU A CA 1
ATOM 694 C C . GLU A 1 87 ? 5.553 -17.162 1.334 1.00 86.44 87 GLU A C 1
ATOM 696 O O . GLU A 1 87 ? 5.300 -17.901 2.290 1.00 86.44 87 GLU A O 1
ATOM 701 N N . PHE A 1 88 ? 4.669 -16.268 0.877 1.00 81.44 88 PHE A N 1
ATOM 702 C CA . PHE A 1 88 ? 3.367 -16.051 1.491 1.00 81.44 88 PHE A CA 1
ATOM 703 C C . PHE A 1 88 ? 2.433 -17.231 1.209 1.00 81.44 88 PHE A C 1
ATOM 705 O O . PHE A 1 88 ? 1.721 -17.291 0.211 1.00 81.44 88 PHE A O 1
ATOM 712 N N . SER A 1 89 ? 2.427 -18.182 2.136 1.00 65.50 89 SER A N 1
ATOM 713 C CA . SER A 1 89 ? 1.392 -19.203 2.239 1.00 65.50 89 SER A CA 1
ATOM 714 C C . SER A 1 89 ? 0.237 -18.586 3.020 1.00 65.50 89 SER A C 1
ATOM 716 O O . SER A 1 89 ? 0.308 -18.449 4.237 1.00 65.50 89 SER A O 1
ATOM 718 N N . GLY A 1 90 ? -0.787 -18.110 2.311 1.00 57.47 90 GLY A N 1
ATOM 719 C CA . GLY A 1 90 ? -1.906 -17.388 2.912 1.00 57.47 90 GLY A CA 1
ATOM 720 C C . GLY A 1 90 ? -2.585 -18.190 4.024 1.00 57.47 90 GLY A C 1
ATOM 721 O O . GLY A 1 90 ? -3.423 -19.049 3.759 1.00 57.47 90 GLY A O 1
ATOM 722 N N . ALA A 1 91 ? -2.262 -17.891 5.282 1.00 54.72 91 ALA A N 1
ATOM 723 C CA . ALA A 1 91 ? -3.105 -18.263 6.405 1.00 54.72 91 ALA A CA 1
ATOM 724 C C . ALA A 1 91 ? -4.300 -17.306 6.383 1.00 54.72 91 ALA A C 1
ATOM 726 O O . ALA A 1 91 ? -4.262 -16.222 6.957 1.00 54.72 91 ALA A O 1
ATOM 727 N N . SER A 1 92 ? -5.327 -17.670 5.616 1.00 65.88 92 SER A N 1
ATOM 728 C CA . SER A 1 92 ? -6.526 -16.851 5.486 1.00 65.88 92 SER A CA 1
ATOM 729 C C . SER A 1 92 ? -7.294 -16.859 6.808 1.00 65.88 92 SER A C 1
ATOM 731 O O . SER A 1 92 ? -7.887 -17.866 7.202 1.00 65.88 92 SER A O 1
ATOM 733 N N . ASN A 1 93 ? -7.287 -15.721 7.498 1.00 83.12 93 ASN A N 1
ATOM 734 C CA . ASN A 1 93 ? -8.151 -15.463 8.647 1.00 83.12 93 ASN A CA 1
ATOM 735 C C . ASN A 1 93 ? -9.516 -14.882 8.238 1.00 83.12 93 ASN A C 1
ATOM 737 O O . ASN A 1 93 ? -10.287 -14.467 9.098 1.00 83.12 93 ASN A O 1
ATOM 741 N N . SER A 1 94 ? -9.845 -14.928 6.943 1.00 84.44 94 SER A N 1
ATOM 742 C CA . SER A 1 94 ? -11.121 -14.497 6.351 1.00 84.44 94 SER A CA 1
ATOM 743 C C . SER A 1 94 ? -12.358 -14.974 7.118 1.00 84.44 94 SER A C 1
ATOM 745 O O . SER A 1 94 ? -13.280 -14.203 7.381 1.00 84.44 94 SER A O 1
ATOM 747 N N . HIS A 1 95 ? -12.340 -16.239 7.542 1.00 86.62 95 HIS A N 1
ATOM 748 C CA . HIS A 1 95 ? -13.421 -16.912 8.261 1.00 86.62 95 HIS A CA 1
ATOM 749 C C . HIS A 1 95 ? -13.740 -16.312 9.643 1.00 86.62 95 HIS A C 1
ATOM 751 O O . HIS A 1 95 ? -14.769 -16.661 10.230 1.00 86.62 95 HIS A O 1
ATOM 757 N N . GLN A 1 96 ? -12.874 -15.448 10.187 1.00 87.38 96 GLN A N 1
ATOM 758 C CA . GLN A 1 96 ? -13.112 -14.765 11.460 1.00 87.38 96 GLN A CA 1
ATOM 759 C C . GLN A 1 96 ? -14.234 -13.715 11.357 1.00 87.38 96 GLN A C 1
ATOM 761 O O . GLN A 1 96 ? -14.895 -13.439 12.356 1.00 87.38 96 GLN A O 1
ATOM 766 N N . LEU A 1 97 ? -14.512 -13.183 10.158 1.00 88.75 97 LEU A N 1
ATOM 767 C CA . LEU A 1 97 ? -15.635 -12.277 9.890 1.00 88.75 97 LEU A CA 1
ATOM 768 C C . LEU A 1 97 ? -16.510 -12.821 8.758 1.00 88.75 97 LEU A C 1
ATOM 770 O O . LEU A 1 97 ? -16.350 -12.459 7.596 1.00 88.75 97 LEU A O 1
ATOM 774 N N . LYS A 1 98 ? -17.471 -13.676 9.120 1.00 89.75 98 LYS A N 1
ATOM 775 C CA . LYS A 1 98 ? -18.414 -14.308 8.174 1.00 89.75 98 LYS A CA 1
ATOM 776 C C . LYS A 1 98 ? -19.502 -13.378 7.642 1.00 89.75 98 LYS A C 1
ATOM 778 O O . LYS A 1 98 ? -20.096 -13.650 6.608 1.00 89.75 98 LYS A O 1
ATOM 783 N N . SER A 1 99 ? -19.813 -12.322 8.386 1.00 90.75 99 SER A N 1
ATOM 784 C CA . SER A 1 99 ? -20.723 -11.254 7.979 1.00 90.75 99 SER A CA 1
ATOM 785 C C . SER A 1 99 ? -20.403 -10.000 8.780 1.00 90.75 99 SER A C 1
ATOM 787 O O . SER A 1 99 ? -19.971 -10.095 9.931 1.00 90.75 99 SER A O 1
ATOM 789 N N . MET A 1 100 ? -20.641 -8.835 8.180 1.00 91.19 100 MET A N 1
ATOM 790 C CA . MET A 1 100 ? -20.522 -7.540 8.859 1.00 91.19 100 MET A CA 1
ATOM 791 C C . MET A 1 100 ? -21.885 -6.927 9.207 1.00 91.19 100 MET A C 1
ATOM 793 O O . MET A 1 100 ? -21.959 -5.792 9.677 1.00 91.19 100 MET A O 1
ATOM 797 N N . SER A 1 101 ? -22.975 -7.677 9.014 1.00 92.19 101 SER A N 1
ATOM 798 C CA . SER A 1 101 ? -24.330 -7.199 9.278 1.00 92.19 101 SER A CA 1
ATOM 799 C C . SER A 1 101 ? -24.506 -6.730 10.725 1.00 92.19 101 SER A C 1
ATOM 801 O O . SER A 1 101 ? -24.257 -7.465 11.680 1.00 92.19 101 SER A O 1
ATOM 803 N N . GLY A 1 102 ? -24.966 -5.488 10.885 1.00 89.56 102 GLY A N 1
ATOM 804 C CA . GLY A 1 102 ? -25.230 -4.879 12.190 1.00 89.56 102 GLY A CA 1
ATOM 805 C C . GLY A 1 102 ? -24.015 -4.258 12.886 1.00 89.56 102 GLY A C 1
ATOM 806 O O . GLY A 1 102 ? -24.227 -3.514 13.843 1.00 89.56 102 GLY A O 1
ATOM 807 N N . LEU A 1 103 ? -22.797 -4.491 12.389 1.00 91.81 103 LEU A N 1
ATOM 808 C CA . LEU A 1 103 ? -21.580 -3.829 12.862 1.00 91.81 103 LEU A CA 1
ATOM 809 C C . LEU A 1 103 ? -21.488 -2.411 12.299 1.00 91.81 103 LEU A C 1
ATOM 811 O O . LEU A 1 103 ? -21.922 -2.151 11.177 1.00 91.81 103 LEU A O 1
ATOM 815 N N . SER A 1 104 ? -20.919 -1.491 13.068 1.00 92.25 104 SER A N 1
ATOM 816 C CA . SER A 1 104 ? -20.532 -0.173 12.577 1.00 92.25 104 SER A CA 1
ATOM 817 C C . SER A 1 104 ? -19.250 -0.286 11.747 1.00 92.25 104 SER A C 1
ATOM 819 O O . SER A 1 104 ? -18.195 -0.685 12.242 1.00 92.25 104 SER A O 1
ATOM 821 N N . CYS A 1 105 ? -19.340 0.064 10.467 1.00 92.19 105 CYS A N 1
ATOM 822 C CA . CYS A 1 105 ? -18.260 -0.089 9.499 1.00 92.19 105 CYS A CA 1
ATOM 823 C C . CYS A 1 105 ? -17.862 1.259 8.892 1.00 92.19 105 CYS A C 1
ATOM 825 O O . CYS A 1 105 ? -18.710 2.107 8.593 1.00 92.19 105 CYS A O 1
ATOM 827 N N . TYR A 1 106 ? -16.562 1.438 8.659 1.00 92.56 106 TYR A N 1
ATOM 828 C CA . TYR A 1 106 ? -16.028 2.537 7.863 1.00 92.56 106 TYR A CA 1
ATOM 829 C C . TYR A 1 106 ? -15.123 1.995 6.757 1.00 92.56 106 TYR A C 1
ATOM 831 O O . TYR A 1 106 ? -14.118 1.332 7.018 1.00 92.56 106 TYR A O 1
ATOM 839 N N . ARG A 1 107 ? -15.491 2.298 5.509 1.00 91.69 107 ARG A N 1
ATOM 840 C CA . ARG A 1 107 ? -14.782 1.875 4.299 1.00 91.69 107 ARG A CA 1
ATOM 841 C C . ARG A 1 107 ? -13.942 3.012 3.731 1.00 91.69 107 ARG A C 1
ATOM 843 O O . ARG A 1 107 ? -14.465 4.052 3.340 1.00 91.69 107 ARG A O 1
ATOM 850 N N . VAL A 1 108 ? -12.639 2.802 3.642 1.00 91.81 108 VAL A N 1
ATOM 851 C CA . VAL A 1 108 ? -11.707 3.754 3.039 1.00 91.81 108 VAL A CA 1
ATOM 852 C C . VAL A 1 108 ? -11.697 3.574 1.522 1.00 91.81 108 VAL A C 1
ATOM 854 O O . VAL A 1 108 ? -11.519 2.467 1.015 1.00 91.81 108 VAL A O 1
ATOM 857 N N . GLY A 1 109 ? -11.934 4.671 0.799 1.00 86.56 109 GLY A N 1
ATOM 858 C CA . GLY A 1 109 ? -11.873 4.717 -0.662 1.00 86.56 109 GLY A CA 1
ATOM 859 C C . GLY A 1 109 ? -10.447 4.875 -1.187 1.00 86.56 109 GLY A C 1
ATOM 860 O O . GLY A 1 109 ? -9.537 5.210 -0.436 1.00 86.56 109 GLY A O 1
ATOM 861 N N . ALA A 1 110 ? -10.253 4.667 -2.489 1.00 82.19 110 ALA A N 1
ATOM 862 C CA . ALA A 1 110 ? -8.960 4.896 -3.133 1.00 82.19 110 ALA A CA 1
ATOM 863 C C . ALA A 1 110 ? -8.523 6.374 -3.046 1.00 82.19 110 ALA A C 1
ATOM 865 O O . ALA A 1 110 ? -9.343 7.282 -3.169 1.00 82.19 110 ALA A O 1
ATOM 866 N N . ASP A 1 111 ? -7.220 6.595 -2.857 1.00 82.75 111 ASP A N 1
ATOM 867 C CA . ASP A 1 111 ? -6.584 7.887 -2.548 1.00 82.75 111 ASP A CA 1
ATOM 868 C C . ASP A 1 111 ? -7.171 8.593 -1.303 1.00 82.75 111 ASP A C 1
ATOM 870 O O . ASP A 1 111 ? -7.075 9.817 -1.147 1.00 82.75 111 ASP A O 1
ATOM 874 N N . ALA A 1 112 ? -7.749 7.818 -0.382 1.00 89.19 112 ALA A N 1
ATOM 875 C CA . ALA A 1 112 ? -8.251 8.300 0.896 1.00 89.19 112 ALA A CA 1
ATOM 876 C C . ALA A 1 112 ? -7.613 7.575 2.086 1.00 89.19 112 ALA A C 1
ATOM 878 O O . ALA A 1 112 ? -6.971 6.530 1.943 1.00 89.19 112 ALA A O 1
ATOM 879 N N . GLY A 1 113 ? -7.822 8.144 3.269 1.00 94.44 113 GLY A N 1
ATOM 880 C CA . GLY A 1 113 ? -7.405 7.583 4.541 1.00 94.44 113 GLY A CA 1
ATOM 881 C C . GLY A 1 113 ? -8.336 7.988 5.675 1.00 94.44 113 GLY A C 1
ATOM 882 O O . GLY A 1 113 ? -8.994 9.026 5.612 1.00 94.44 113 GLY A O 1
ATOM 883 N N . ALA A 1 114 ? -8.428 7.145 6.698 1.00 95.62 114 ALA A N 1
ATOM 884 C CA . ALA A 1 114 ? -9.282 7.368 7.855 1.00 95.62 114 ALA A CA 1
ATOM 885 C C . ALA A 1 114 ? -8.700 6.744 9.121 1.00 95.62 114 ALA A C 1
ATOM 887 O O . ALA A 1 114 ? -8.161 5.636 9.102 1.00 95.62 114 ALA A O 1
ATOM 888 N N . GLY A 1 115 ? -8.856 7.468 10.227 1.00 95.38 115 GLY A N 1
ATOM 889 C CA . GLY A 1 115 ? -8.364 7.106 11.546 1.00 95.38 115 GLY A CA 1
ATOM 890 C C . GLY A 1 115 ? -9.451 7.096 12.611 1.00 95.38 115 GLY A C 1
ATOM 891 O O . GLY A 1 115 ? -10.242 8.037 12.712 1.00 95.38 115 GLY A O 1
ATOM 892 N N . PHE A 1 116 ? -9.432 6.062 13.446 1.00 94.69 116 PHE A N 1
ATOM 893 C CA . PHE A 1 116 ? -10.338 5.868 14.576 1.00 94.69 116 PHE A CA 1
ATOM 894 C C . PHE A 1 116 ? -9.560 5.423 15.818 1.00 94.69 116 PHE A C 1
ATOM 896 O O . PHE A 1 116 ? -8.472 4.847 15.719 1.00 94.69 116 PHE A O 1
ATOM 903 N N . LYS A 1 117 ? -10.109 5.695 17.002 1.00 92.62 117 LYS A N 1
ATOM 904 C CA . LYS A 1 117 ? -9.623 5.136 18.267 1.00 92.62 117 LYS A CA 1
ATOM 905 C C . LYS A 1 117 ? -10.426 3.890 18.621 1.00 92.62 117 LYS A C 1
ATOM 907 O O . LYS A 1 1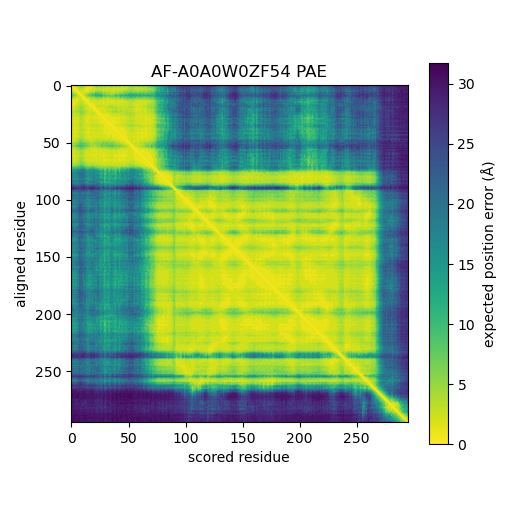17 ? -11.528 3.677 18.114 1.00 92.62 117 LYS A O 1
ATOM 912 N N . GLN A 1 118 ? -9.868 3.062 19.498 1.00 89.31 118 GLN A N 1
ATOM 913 C CA . GLN A 1 118 ? -10.582 1.905 20.032 1.00 89.31 118 GLN A CA 1
ATOM 914 C C . GLN A 1 118 ? -11.953 2.310 20.595 1.00 89.31 118 GLN A C 1
ATOM 916 O O . GLN A 1 118 ? -12.054 3.270 21.358 1.00 89.31 118 GLN A O 1
ATOM 921 N N . GLY A 1 119 ? -12.993 1.562 20.223 1.00 87.50 119 GLY A N 1
ATOM 922 C CA . GLY A 1 119 ? -14.368 1.794 20.670 1.00 87.50 119 GLY A CA 1
ATOM 923 C C . GLY A 1 119 ? -15.160 2.824 19.857 1.00 87.50 119 GLY A C 1
ATOM 924 O O . GLY A 1 119 ? -16.362 2.936 20.071 1.00 87.50 119 GLY A O 1
ATOM 925 N N . ASP A 1 120 ? -14.542 3.543 18.912 1.00 89.88 120 ASP A N 1
ATOM 926 C CA . ASP A 1 120 ? -15.284 4.460 18.030 1.00 89.88 120 ASP A CA 1
ATOM 927 C C . ASP A 1 120 ? -16.070 3.726 16.927 1.00 89.88 120 ASP A C 1
ATOM 929 O O . ASP A 1 120 ? -17.004 4.281 16.346 1.00 89.88 120 ASP A O 1
ATOM 933 N N . LEU A 1 121 ? -15.631 2.516 16.578 1.00 91.81 121 LEU A N 1
ATOM 934 C CA . LEU A 1 121 ? -16.014 1.795 15.371 1.00 91.81 121 LEU A CA 1
ATOM 935 C C . LEU A 1 121 ? -15.766 0.297 15.571 1.00 91.81 121 LEU A C 1
ATOM 937 O O . LEU A 1 121 ? -14.791 -0.059 16.233 1.00 91.81 121 LEU A O 1
ATOM 941 N N . ASP A 1 122 ? -16.596 -0.566 14.981 1.00 93.38 122 ASP A N 1
ATOM 942 C CA . ASP A 1 122 ? -16.386 -2.018 15.044 1.00 93.38 122 ASP A CA 1
ATOM 943 C C . ASP A 1 122 ? -15.385 -2.478 13.979 1.00 93.38 122 ASP A C 1
ATOM 945 O O . ASP A 1 122 ? -14.434 -3.193 14.292 1.00 93.38 122 ASP A O 1
ATOM 949 N N . ILE A 1 123 ? -15.572 -2.042 12.726 1.00 94.19 123 ILE A N 1
ATOM 950 C CA . ILE A 1 123 ? -14.744 -2.442 11.582 1.00 94.19 123 ILE A CA 1
ATOM 951 C C . ILE A 1 123 ? -14.241 -1.223 10.796 1.00 94.19 123 ILE A C 1
ATOM 953 O O . ILE A 1 123 ? -15.035 -0.433 10.283 1.00 94.19 123 ILE A O 1
ATOM 957 N N . LEU A 1 124 ? -12.922 -1.110 10.616 1.00 94.50 124 LEU A N 1
ATOM 958 C CA . LEU A 1 124 ? -12.281 -0.129 9.727 1.00 94.50 124 LEU A CA 1
ATOM 959 C C . LEU A 1 124 ? -11.575 -0.862 8.594 1.00 94.50 124 LEU A C 1
ATOM 961 O O . LEU A 1 124 ? -10.663 -1.634 8.860 1.00 94.50 124 LEU A O 1
ATOM 965 N N . GLY A 1 125 ? -11.923 -0.613 7.337 1.00 93.62 125 GLY A N 1
ATOM 966 C CA . GLY A 1 125 ? -11.372 -1.427 6.259 1.00 93.62 125 GLY A CA 1
ATOM 967 C C . GLY A 1 125 ? -11.320 -0.774 4.897 1.00 93.62 125 GLY A C 1
ATOM 968 O O . GLY A 1 125 ? -11.763 0.353 4.694 1.00 93.62 125 GLY A O 1
ATOM 969 N N . THR A 1 126 ? -10.758 -1.516 3.954 1.00 92.31 126 THR A N 1
ATOM 970 C CA . THR A 1 126 ? -10.637 -1.139 2.548 1.00 92.31 126 THR A CA 1
ATOM 971 C C . THR A 1 126 ? -10.592 -2.395 1.678 1.00 92.31 126 THR A C 1
ATOM 973 O O . THR A 1 126 ? -10.192 -3.472 2.121 1.00 92.31 126 THR A O 1
ATOM 976 N N . GLU A 1 127 ? -10.997 -2.259 0.423 1.00 89.75 127 GLU A N 1
ATOM 977 C CA . GLU A 1 127 ? -11.182 -3.364 -0.518 1.00 89.75 127 GLU A CA 1
ATOM 978 C C . GLU A 1 127 ? -10.727 -2.957 -1.923 1.00 89.75 127 GLU A C 1
ATOM 980 O O . GLU A 1 127 ? -10.579 -1.770 -2.221 1.00 89.75 127 GLU A O 1
ATOM 985 N N . GLY A 1 128 ? -10.577 -3.942 -2.810 1.00 84.25 128 GLY A N 1
ATOM 986 C CA . GLY A 1 128 ? -10.354 -3.711 -4.236 1.00 84.25 128 GLY A CA 1
ATOM 987 C C . GLY A 1 128 ? -8.896 -3.430 -4.594 1.00 84.25 128 GLY A 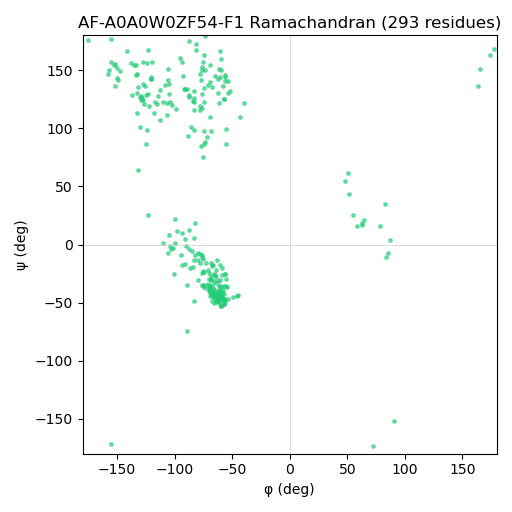C 1
ATOM 988 O O . GLY A 1 128 ? -8.620 -2.640 -5.498 1.00 84.25 128 GLY A O 1
ATOM 989 N N . PHE A 1 129 ? -7.950 -4.069 -3.903 1.00 82.44 129 PHE A N 1
ATOM 990 C CA . PHE A 1 129 ? -6.530 -3.952 -4.213 1.00 82.44 129 PHE A CA 1
ATOM 991 C C . PHE A 1 129 ? -6.174 -4.725 -5.487 1.00 82.44 129 PHE A C 1
ATOM 993 O O . PHE A 1 129 ? -5.789 -5.888 -5.431 1.00 82.44 129 PHE A O 1
ATOM 1000 N N . VAL A 1 130 ? -6.298 -4.074 -6.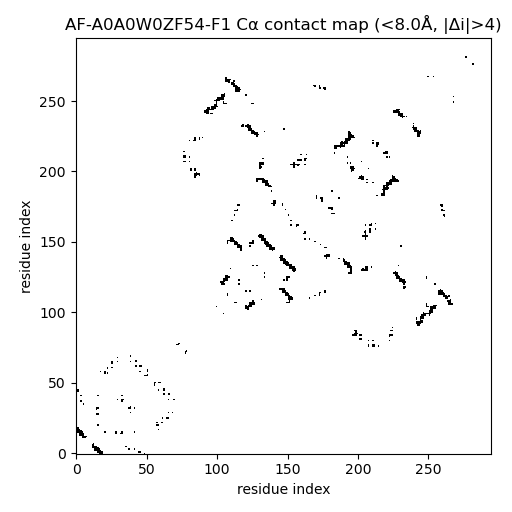646 1.00 77.06 130 VAL A N 1
ATOM 1001 C CA . VAL A 1 130 ? -5.752 -4.597 -7.910 1.00 77.06 130 VAL A CA 1
ATOM 1002 C C . VAL A 1 130 ? -4.315 -4.101 -8.076 1.00 77.06 130 VAL A C 1
ATOM 1004 O O . VAL A 1 130 ? -3.367 -4.830 -7.815 1.00 77.06 130 VAL A O 1
ATOM 1007 N N . ASP A 1 131 ? -4.144 -2.819 -8.406 1.00 83.06 131 ASP A N 1
ATOM 1008 C CA . ASP A 1 131 ? -2.824 -2.174 -8.499 1.00 83.06 131 ASP A CA 1
ATOM 1009 C C . ASP A 1 131 ? -2.499 -1.287 -7.285 1.00 83.06 131 ASP A C 1
ATOM 1011 O O . ASP A 1 131 ? -1.406 -0.719 -7.189 1.00 83.06 131 ASP A O 1
ATOM 1015 N N . CYS A 1 132 ? -3.451 -1.147 -6.367 1.00 89.50 132 CYS A N 1
ATOM 1016 C CA . CYS A 1 132 ? -3.376 -0.270 -5.206 1.00 89.50 132 CYS A CA 1
ATOM 1017 C C . CYS A 1 132 ? -2.587 -0.884 -4.042 1.00 89.50 132 CYS A C 1
ATOM 1019 O O . CYS A 1 132 ? -2.240 -2.066 -4.055 1.00 89.50 132 CYS A O 1
ATOM 1021 N N . VAL A 1 133 ? -2.346 -0.078 -3.009 1.00 95.31 133 VAL A N 1
ATOM 1022 C CA . VAL A 1 133 ? -1.794 -0.546 -1.733 1.00 95.31 133 VAL A CA 1
ATOM 1023 C C . VAL A 1 133 ? -2.594 0.017 -0.560 1.00 95.31 133 VAL A C 1
ATOM 1025 O O . VAL A 1 133 ? -2.853 1.217 -0.479 1.00 95.31 133 VAL A O 1
ATOM 1028 N N . GLY A 1 134 ? -2.986 -0.863 0.354 1.00 96.38 134 GLY A N 1
ATOM 1029 C CA . GLY A 1 134 ? -3.499 -0.520 1.670 1.00 96.38 134 GLY A CA 1
ATOM 1030 C C . GLY A 1 134 ? -2.353 -0.264 2.641 1.00 96.38 134 GLY A C 1
ATOM 1031 O O . GLY A 1 134 ? -1.423 -1.065 2.726 1.00 96.38 134 GLY A O 1
ATOM 1032 N N . VAL A 1 135 ? -2.426 0.834 3.387 1.00 97.50 135 VAL A N 1
ATOM 1033 C CA . VAL A 1 135 ? -1.510 1.171 4.479 1.00 97.50 135 VAL A CA 1
ATOM 1034 C C . VAL A 1 135 ? -2.299 1.121 5.779 1.00 97.50 135 VAL A C 1
ATOM 1036 O O . VAL A 1 135 ? -3.135 1.985 6.032 1.00 97.50 135 VAL A O 1
ATOM 1039 N N . LEU A 1 136 ? -2.050 0.095 6.586 1.00 97.56 136 LEU A N 1
ATOM 1040 C CA . LEU A 1 136 ? -2.692 -0.125 7.877 1.00 97.56 136 LEU A CA 1
ATOM 1041 C C . LEU A 1 136 ? -1.695 0.225 8.983 1.00 97.56 136 LEU A C 1
ATOM 1043 O O . LEU A 1 136 ? -0.557 -0.245 8.966 1.00 97.56 136 LEU A O 1
ATOM 1047 N N . ILE A 1 137 ? -2.104 1.053 9.941 1.00 97.50 137 ILE A N 1
ATOM 1048 C CA . ILE A 1 137 ? -1.244 1.524 11.031 1.00 97.50 137 ILE A CA 1
ATOM 1049 C C . ILE A 1 137 ? -1.953 1.300 12.362 1.00 97.50 137 ILE A C 1
ATOM 1051 O O . ILE A 1 137 ? -3.083 1.750 12.554 1.00 97.50 137 ILE A O 1
ATOM 1055 N N . THR A 1 138 ? -1.256 0.647 13.291 1.00 95.50 138 THR A N 1
ATOM 1056 C CA . THR A 1 138 ? -1.690 0.478 14.682 1.00 95.50 138 THR A CA 1
ATOM 1057 C C . THR A 1 138 ? -0.677 1.156 15.592 1.00 95.50 138 THR A C 1
ATOM 1059 O O . THR A 1 138 ? 0.471 0.733 15.674 1.00 95.50 138 THR A O 1
ATOM 1062 N N . THR A 1 139 ? -1.083 2.227 16.268 1.00 96.00 139 THR A N 1
ATOM 1063 C CA . THR A 1 139 ? -0.202 3.018 17.145 1.00 96.00 139 THR A CA 1
ATOM 1064 C C . THR A 1 139 ? -1.003 3.587 18.313 1.00 96.00 139 THR A C 1
ATOM 1066 O O . THR A 1 139 ? -2.178 3.897 18.142 1.00 96.00 139 THR A O 1
ATOM 1069 N N . PRO A 1 140 ? -0.410 3.793 19.498 1.00 96.31 140 PRO A N 1
ATOM 1070 C CA . PRO A 1 140 ? -1.077 4.525 20.567 1.00 96.31 140 PRO A CA 1
ATOM 1071 C C . PRO A 1 140 ? -1.081 6.045 20.327 1.00 96.31 140 PRO A C 1
ATOM 1073 O O . PRO A 1 140 ? -0.159 6.596 19.702 1.00 96.31 140 PRO A O 1
ATOM 1076 N N . ASP A 1 141 ? -2.085 6.731 20.880 1.00 96.38 141 ASP A N 1
ATOM 1077 C CA . ASP A 1 141 ? -2.084 8.188 21.054 1.00 96.38 141 ASP A CA 1
ATOM 1078 C C . ASP A 1 141 ? -1.144 8.639 22.189 1.00 96.38 141 ASP A C 1
ATOM 1080 O O . ASP A 1 141 ? -0.476 7.834 22.840 1.00 96.38 141 ASP A O 1
ATOM 1084 N N . GLN A 1 142 ? -1.060 9.952 22.421 1.00 95.38 142 GLN A N 1
ATOM 1085 C CA . GLN A 1 142 ? -0.249 10.535 23.500 1.00 95.38 142 GLN A CA 1
ATOM 1086 C C . GLN A 1 142 ? -0.624 10.052 24.916 1.00 95.38 142 GLN A C 1
ATOM 1088 O O . GLN A 1 142 ? 0.188 10.165 25.833 1.00 95.38 142 GLN A O 1
ATOM 1093 N N . SER A 1 143 ? -1.836 9.527 25.100 1.00 95.44 143 SER A N 1
ATOM 1094 C CA . SER A 1 143 ? -2.354 8.999 26.364 1.00 95.44 143 SER A CA 1
ATOM 1095 C C . SER A 1 143 ? -2.273 7.470 26.444 1.00 95.44 143 SER A C 1
ATOM 1097 O O . SER A 1 143 ? -2.674 6.898 27.453 1.00 95.44 143 SER A O 1
ATOM 1099 N N . GLY A 1 144 ? -1.738 6.807 25.413 1.00 94.62 144 GLY A N 1
ATOM 1100 C CA . GLY A 1 144 ? -1.625 5.352 25.346 1.00 94.62 144 GLY A CA 1
ATOM 1101 C C . GLY A 1 144 ? -2.854 4.639 24.773 1.00 94.62 144 GLY A C 1
ATOM 1102 O O . GLY A 1 144 ? -2.850 3.412 24.727 1.00 94.62 144 GLY A O 1
ATOM 1103 N N . ASN A 1 145 ? -3.885 5.361 24.317 1.00 93.69 145 ASN A N 1
ATOM 1104 C CA . ASN A 1 145 ? -5.081 4.732 23.753 1.00 93.69 145 ASN A CA 1
ATOM 1105 C C . ASN A 1 145 ? -4.787 4.175 22.353 1.00 93.69 145 ASN A C 1
ATOM 1107 O O . ASN A 1 145 ? -4.206 4.900 21.534 1.00 93.69 145 ASN A O 1
ATOM 1111 N N . PRO A 1 146 ? -5.214 2.942 22.028 1.00 94.00 146 PRO A N 1
ATOM 1112 C CA . PRO A 1 146 ? -4.999 2.377 20.702 1.00 94.00 146 PRO A CA 1
ATOM 1113 C C . PRO A 1 146 ? -5.699 3.188 19.605 1.00 94.00 146 PRO A C 1
ATOM 1115 O O . PRO A 1 146 ? -6.887 3.509 19.702 1.00 94.00 146 PRO A O 1
ATOM 1118 N N . CYS A 1 147 ? -4.944 3.508 18.557 1.00 95.50 147 CYS A N 1
ATOM 1119 C CA . CYS A 1 147 ? -5.417 4.166 17.347 1.00 95.50 147 CYS A CA 1
ATOM 1120 C C . CYS A 1 147 ? -5.159 3.279 16.133 1.00 95.50 147 CYS A C 1
ATOM 1122 O O . CYS A 1 147 ? -4.117 2.624 16.022 1.00 95.50 147 CYS A O 1
ATOM 1124 N N . TYR A 1 148 ? -6.101 3.328 15.201 1.00 96.44 148 TYR A N 1
ATOM 1125 C CA . TYR A 1 148 ? -6.120 2.516 13.998 1.00 96.44 148 TYR A CA 1
ATOM 1126 C C . TYR A 1 148 ? -6.344 3.428 12.811 1.00 96.44 148 TYR A C 1
ATOM 1128 O O . TYR A 1 148 ? -7.282 4.226 12.802 1.00 96.44 148 TYR A O 1
ATOM 1136 N N . TYR A 1 149 ? -5.467 3.326 11.824 1.00 97.50 149 TYR A N 1
ATOM 1137 C CA . TYR A 1 149 ? -5.546 4.131 10.621 1.00 97.50 149 TYR A CA 1
ATOM 1138 C C . TYR A 1 149 ? -5.407 3.248 9.392 1.00 97.50 149 TYR A C 1
ATOM 1140 O O . TYR A 1 149 ? -4.535 2.381 9.338 1.00 97.50 149 TYR A O 1
ATOM 1148 N N . VAL A 1 150 ? -6.267 3.484 8.409 1.00 97.00 150 VAL A N 1
ATOM 1149 C CA . VAL A 1 150 ? -6.240 2.814 7.112 1.00 97.00 150 VAL A CA 1
ATOM 1150 C C . VAL A 1 150 ? -6.172 3.879 6.035 1.00 97.00 150 VAL A C 1
ATOM 1152 O O . VAL A 1 150 ? -7.001 4.783 6.020 1.00 97.00 150 VAL A O 1
ATOM 1155 N N . ALA A 1 151 ? -5.221 3.747 5.118 1.00 96.31 151 ALA A N 1
ATOM 1156 C CA . ALA A 1 151 ? -5.192 4.484 3.861 1.00 96.31 151 ALA A CA 1
ATOM 1157 C C . ALA A 1 151 ? -5.123 3.538 2.669 1.00 96.31 151 ALA A C 1
ATOM 1159 O O . ALA A 1 151 ? -4.662 2.403 2.778 1.00 96.31 151 ALA A O 1
ATOM 1160 N N . HIS A 1 152 ? -5.570 4.024 1.520 1.00 94.50 152 HIS A N 1
ATOM 1161 C CA . HIS A 1 152 ? -5.607 3.280 0.272 1.00 94.50 152 HIS A CA 1
ATOM 1162 C C . HIS A 1 152 ? -4.955 4.132 -0.815 1.00 94.50 152 HIS A C 1
ATOM 1164 O O . HIS A 1 152 ? -5.571 5.036 -1.363 1.00 94.50 152 HIS A O 1
ATOM 1170 N N . ILE A 1 153 ? -3.704 3.839 -1.154 1.00 94.25 153 ILE A N 1
ATOM 1171 C CA . ILE A 1 153 ? -2.971 4.562 -2.197 1.00 94.25 153 ILE A CA 1
ATOM 1172 C C . ILE A 1 153 ? -3.331 3.957 -3.556 1.00 94.25 153 ILE A C 1
ATOM 1174 O O . ILE A 1 153 ? -3.157 2.753 -3.776 1.00 94.25 153 ILE A O 1
ATOM 1178 N N . TYR A 1 154 ? -3.830 4.783 -4.476 1.00 88.75 154 TYR A N 1
ATOM 1179 C CA . TYR A 1 154 ? -4.286 4.330 -5.784 1.00 88.75 154 TYR A CA 1
ATOM 1180 C C . TYR A 1 154 ? -3.117 3.872 -6.668 1.00 88.75 154 TYR A C 1
ATOM 1182 O O . TYR A 1 154 ? -2.059 4.505 -6.725 1.00 88.75 154 TYR A O 1
ATOM 1190 N N . GLY A 1 155 ? -3.308 2.783 -7.419 1.00 81.50 155 GLY A N 1
ATOM 1191 C CA . GLY A 1 155 ? -2.230 2.109 -8.157 1.00 81.50 155 GLY A CA 1
ATOM 1192 C C . GLY A 1 155 ? -1.507 2.954 -9.213 1.00 81.50 155 GLY A C 1
ATOM 1193 O O . GLY A 1 155 ? -0.376 2.647 -9.590 1.00 81.50 155 GLY A O 1
ATOM 1194 N N . VAL A 1 156 ? -2.106 4.069 -9.647 1.00 81.31 156 VAL A N 1
ATOM 1195 C CA . VAL A 1 156 ? -1.479 5.035 -10.569 1.00 81.31 156 VAL A CA 1
ATOM 1196 C C . VAL A 1 156 ? -0.312 5.802 -9.934 1.00 81.31 156 VAL A C 1
ATOM 1198 O O . VAL A 1 156 ? 0.503 6.393 -10.648 1.00 81.31 156 VAL A O 1
ATOM 1201 N N . ARG A 1 157 ? -0.182 5.787 -8.599 1.00 82.81 157 ARG A N 1
ATOM 1202 C CA . ARG A 1 157 ? 0.946 6.369 -7.859 1.00 82.81 157 ARG A CA 1
ATOM 1203 C C . ARG A 1 157 ? 2.169 5.458 -7.994 1.00 82.81 157 ARG A C 1
ATOM 1205 O O . ARG A 1 157 ? 2.541 4.727 -7.084 1.00 82.81 157 ARG A O 1
ATOM 1212 N N . THR A 1 158 ? 2.811 5.482 -9.160 1.00 80.69 158 THR A N 1
ATOM 1213 C CA . THR A 1 158 ? 3.920 4.563 -9.485 1.00 80.69 158 THR A CA 1
ATOM 1214 C C . THR A 1 158 ? 5.310 5.183 -9.354 1.00 80.69 158 THR A C 1
ATOM 1216 O O . THR A 1 158 ? 6.309 4.514 -9.614 1.00 80.69 158 THR A O 1
ATOM 1219 N N . THR A 1 159 ? 5.411 6.475 -9.032 1.00 79.06 159 THR A N 1
ATOM 1220 C CA . THR A 1 159 ? 6.699 7.171 -8.904 1.00 79.06 159 THR A CA 1
ATOM 1221 C C . THR A 1 159 ? 7.045 7.413 -7.443 1.00 79.06 159 THR A C 1
ATOM 1223 O O . THR A 1 159 ? 6.156 7.620 -6.623 1.00 79.06 159 THR A O 1
ATOM 1226 N N . LYS A 1 160 ? 8.347 7.466 -7.132 1.00 85.69 160 LYS A N 1
ATOM 1227 C CA . LYS A 1 160 ? 8.842 7.807 -5.791 1.00 85.69 160 LYS A CA 1
ATOM 1228 C C . LYS A 1 160 ? 8.193 9.080 -5.234 1.00 85.69 160 LYS A C 1
ATOM 1230 O O . LYS A 1 160 ? 7.804 9.092 -4.077 1.00 85.69 160 LYS A O 1
ATOM 1235 N N . LEU A 1 161 ? 8.089 10.131 -6.052 1.00 85.69 161 LEU A N 1
ATOM 1236 C CA . LEU A 1 161 ? 7.515 11.412 -5.636 1.00 85.69 161 LEU A CA 1
ATOM 1237 C C . LEU A 1 161 ? 6.021 11.278 -5.320 1.00 85.69 161 LEU A C 1
ATOM 1239 O O . LEU A 1 161 ? 5.610 11.639 -4.227 1.00 85.69 161 LEU A O 1
ATOM 1243 N N . ALA A 1 162 ? 5.244 10.687 -6.231 1.00 87.25 162 ALA A N 1
ATOM 1244 C CA . ALA A 1 162 ? 3.802 10.527 -6.042 1.00 87.25 162 ALA A CA 1
ATOM 1245 C C . ALA A 1 162 ? 3.464 9.662 -4.818 1.00 87.25 162 ALA A C 1
ATOM 1247 O O . ALA A 1 162 ? 2.529 9.964 -4.090 1.00 87.25 162 ALA A O 1
ATOM 1248 N N . VAL A 1 163 ? 4.235 8.598 -4.567 1.00 93.94 163 VAL A N 1
ATOM 1249 C CA . VAL A 1 163 ? 4.058 7.777 -3.359 1.00 93.94 163 VAL A CA 1
ATOM 1250 C C . VAL A 1 163 ? 4.494 8.540 -2.107 1.00 93.94 163 VAL A C 1
ATOM 1252 O O . VAL A 1 163 ? 3.844 8.434 -1.074 1.00 93.94 163 VAL A O 1
ATOM 1255 N N . GLN A 1 164 ? 5.570 9.331 -2.179 1.00 95.81 164 GLN A N 1
ATOM 1256 C CA . GLN A 1 164 ? 6.017 10.148 -1.049 1.00 95.81 164 GLN A CA 1
ATOM 1257 C C . GLN A 1 164 ? 4.953 11.170 -0.628 1.00 95.81 164 GLN A C 1
ATOM 1259 O O . GLN A 1 164 ? 4.727 11.312 0.567 1.00 95.81 164 GLN A O 1
ATOM 1264 N N . GLU A 1 165 ? 4.281 11.819 -1.581 1.00 94.94 165 GLU A N 1
ATOM 1265 C CA . GLU A 1 165 ? 3.189 12.764 -1.307 1.00 94.94 165 GLU A CA 1
ATOM 1266 C C . GLU A 1 165 ? 2.034 12.105 -0.540 1.00 94.94 165 GLU A C 1
ATOM 1268 O O . GLU A 1 165 ? 1.540 12.679 0.429 1.00 94.94 165 GLU A O 1
ATOM 1273 N N . GLU A 1 166 ? 1.628 10.890 -0.922 1.00 96.12 166 GLU A N 1
ATOM 1274 C CA . GLU A 1 166 ? 0.590 10.154 -0.189 1.00 96.12 166 GLU A CA 1
ATOM 1275 C C . GLU A 1 166 ? 1.073 9.722 1.202 1.00 96.12 166 GLU A C 1
ATOM 1277 O O . GLU A 1 166 ? 0.356 9.885 2.185 1.00 96.12 166 GLU A O 1
ATOM 1282 N N . LEU A 1 167 ? 2.321 9.259 1.329 1.00 97.19 167 LEU A N 1
ATOM 1283 C CA . LEU A 1 167 ? 2.904 8.945 2.636 1.00 97.19 167 LEU A CA 1
ATOM 1284 C C . LEU A 1 167 ? 2.977 10.178 3.555 1.00 97.19 167 LEU A C 1
ATOM 1286 O O . LEU A 1 167 ? 2.785 10.057 4.762 1.00 97.19 167 LEU A O 1
ATOM 1290 N N . ASP A 1 168 ? 3.241 11.368 3.024 1.00 96.75 168 ASP A N 1
ATOM 1291 C CA . ASP A 1 168 ? 3.296 12.585 3.838 1.00 96.75 168 ASP A CA 1
ATOM 1292 C C . ASP A 1 168 ? 1.903 12.987 4.354 1.00 96.75 168 ASP A C 1
ATOM 1294 O O . ASP A 1 168 ? 1.776 13.367 5.521 1.00 96.75 168 ASP A O 1
ATOM 1298 N N . LYS A 1 169 ? 0.848 12.814 3.542 1.00 96.06 169 LYS A N 1
ATOM 1299 C CA . LYS A 1 169 ? -0.548 12.987 3.989 1.00 96.06 169 LYS A CA 1
ATOM 1300 C C . LYS A 1 169 ? -0.918 11.979 5.074 1.00 96.06 169 LYS A C 1
ATOM 1302 O O . LYS A 1 169 ? -1.414 12.375 6.124 1.00 96.06 169 LYS A O 1
ATOM 1307 N N . ILE A 1 170 ? -0.602 10.701 4.859 1.00 97.69 170 ILE A N 1
ATOM 1308 C CA . ILE A 1 170 ? -0.844 9.630 5.834 1.00 97.69 170 ILE A CA 1
ATOM 1309 C C . ILE A 1 170 ? -0.163 9.951 7.168 1.00 97.69 170 ILE A C 1
ATOM 1311 O O . ILE A 1 170 ? -0.782 9.848 8.224 1.00 97.69 170 ILE A O 1
ATOM 1315 N N . LEU A 1 171 ? 1.106 10.371 7.147 1.00 97.94 171 LEU A N 1
ATOM 1316 C CA . LEU A 1 171 ? 1.821 10.717 8.375 1.00 97.94 171 LEU A CA 1
ATOM 1317 C C . LEU A 1 171 ? 1.158 11.898 9.100 1.00 97.94 171 LEU A C 1
ATOM 1319 O O . LEU A 1 171 ? 1.021 11.844 10.321 1.00 97.94 171 LEU A O 1
ATOM 1323 N N . SER A 1 172 ? 0.727 12.926 8.363 1.00 97.56 172 SER A N 1
ATOM 1324 C CA . SER A 1 172 ? -0.002 14.074 8.917 1.00 97.56 172 SER A CA 1
ATOM 1325 C C . SER A 1 172 ? -1.316 13.653 9.586 1.00 97.56 172 SER A C 1
ATOM 1327 O O . SER A 1 172 ? -1.617 14.086 10.700 1.00 97.56 172 SER A O 1
ATOM 1329 N N . ASP A 1 173 ? -2.082 12.764 8.957 1.00 97.62 173 ASP A N 1
ATOM 1330 C CA . ASP A 1 173 ? -3.322 12.250 9.541 1.00 97.62 173 ASP A CA 1
ATOM 1331 C C . ASP A 1 173 ? -3.061 11.454 10.820 1.00 97.62 173 ASP A C 1
ATOM 1333 O O . ASP A 1 173 ? -3.766 11.626 11.813 1.00 97.62 173 ASP A O 1
ATOM 1337 N N . VAL A 1 174 ? -2.026 10.609 10.832 1.00 98.06 174 VAL A N 1
ATOM 1338 C CA . VAL A 1 174 ? -1.655 9.820 12.015 1.00 98.06 174 VAL A CA 1
ATOM 1339 C C . VAL A 1 174 ? -1.167 10.728 13.147 1.00 98.06 174 VAL A C 1
ATOM 1341 O O . VAL A 1 174 ? -1.497 10.486 14.310 1.00 98.06 174 VAL A O 1
ATOM 1344 N N . GLN A 1 175 ? -0.427 11.799 12.845 1.00 98.06 175 GLN A N 1
ATOM 1345 C CA . GLN A 1 175 ? -0.071 12.824 13.834 1.00 98.06 175 GLN A CA 1
ATOM 1346 C C . GLN A 1 175 ? -1.323 13.467 14.442 1.00 98.06 175 GLN A C 1
ATOM 1348 O O . GLN A 1 175 ? -1.410 13.585 15.663 1.00 98.06 175 GLN A O 1
ATOM 1353 N N . SER A 1 176 ? -2.309 13.820 13.610 1.00 97.50 176 SER A N 1
ATOM 1354 C CA . SER A 1 176 ? -3.577 14.402 14.064 1.00 97.50 176 SER A CA 1
ATOM 1355 C C . SER A 1 176 ? -4.384 13.421 14.925 1.00 97.50 176 SER A C 1
ATOM 1357 O O . SER A 1 176 ? -4.764 13.747 16.049 1.00 97.50 176 SER A O 1
ATOM 1359 N N . LEU A 1 177 ? -4.543 12.175 14.464 1.00 97.31 177 LEU A N 1
ATOM 1360 C CA . LEU A 1 177 ? -5.247 11.104 15.177 1.00 97.31 177 LEU A CA 1
ATOM 1361 C C . LEU A 1 177 ? -4.657 10.838 16.570 1.00 97.31 177 LEU A C 1
ATOM 1363 O O . LEU A 1 177 ? -5.388 10.632 17.542 1.00 97.31 177 LEU A O 1
ATOM 1367 N N . THR A 1 178 ? -3.326 10.826 16.658 1.00 97.75 178 THR A N 1
ATOM 1368 C CA . THR A 1 178 ? -2.598 10.467 17.882 1.00 97.75 178 THR A CA 1
ATOM 1369 C C . THR A 1 178 ? -2.282 11.660 18.784 1.00 97.75 178 THR A C 1
ATOM 1371 O O . THR A 1 178 ? -1.923 11.462 19.947 1.00 97.75 178 THR A O 1
ATOM 1374 N N . GLY A 1 179 ? -2.369 12.891 18.271 1.00 96.94 179 GLY A N 1
ATOM 1375 C CA . GLY A 1 179 ? -1.877 14.092 18.950 1.00 96.94 179 GLY A CA 1
ATOM 1376 C C . GLY A 1 179 ? -0.360 14.088 19.187 1.00 96.94 179 GLY A C 1
ATOM 1377 O O . GLY A 1 179 ? 0.132 14.827 20.035 1.00 96.94 179 GLY A O 1
ATOM 1378 N N . ARG A 1 180 ? 0.399 13.231 18.490 1.00 97.12 180 ARG A N 1
ATOM 1379 C CA . ARG A 1 180 ? 1.847 13.061 18.682 1.00 97.12 180 ARG A CA 1
ATOM 1380 C C . ARG A 1 180 ? 2.615 13.705 17.533 1.00 97.12 180 ARG A C 1
ATOM 1382 O O . ARG A 1 180 ? 2.251 13.562 16.369 1.00 97.12 180 ARG A O 1
ATOM 1389 N N . ASN A 1 181 ? 3.751 14.330 17.844 1.00 96.19 181 ASN A N 1
ATOM 1390 C CA . ASN A 1 181 ? 4.707 14.770 16.826 1.00 96.19 181 ASN A CA 1
ATOM 1391 C C . ASN A 1 181 ? 5.512 13.566 16.308 1.00 96.19 181 ASN A C 1
ATOM 1393 O O . ASN A 1 181 ? 6.574 13.233 16.833 1.00 96.19 181 ASN A O 1
ATOM 1397 N N . LEU A 1 182 ? 4.947 12.861 15.328 1.00 95.94 182 LEU A N 1
ATOM 1398 C CA . LEU A 1 182 ? 5.507 11.635 14.767 1.00 95.94 182 LEU A CA 1
ATOM 1399 C C . LEU A 1 182 ? 6.376 11.897 13.541 1.00 95.94 182 LEU A C 1
ATOM 1401 O O . LEU A 1 182 ? 6.214 12.849 12.794 1.00 95.94 182 LEU A O 1
ATOM 1405 N N . ALA A 1 183 ? 7.264 10.953 13.295 1.00 97.38 183 ALA A N 1
ATOM 1406 C CA . ALA A 1 183 ? 7.997 10.786 12.051 1.00 97.38 183 ALA A CA 1
ATOM 1407 C C . ALA A 1 183 ? 8.018 9.289 11.760 1.00 97.38 183 ALA A C 1
ATOM 1409 O O . ALA A 1 183 ? 7.930 8.501 12.700 1.00 97.38 183 ALA A O 1
ATOM 1410 N N . TRP A 1 184 ? 8.180 8.897 10.499 1.00 97.75 184 TRP A N 1
ATOM 1411 C CA . TRP A 1 184 ? 8.144 7.491 10.088 1.00 97.75 184 TRP A CA 1
ATOM 1412 C C . TRP A 1 184 ? 8.950 6.516 10.975 1.00 97.75 184 TRP A C 1
ATOM 1414 O O . TRP A 1 184 ? 8.372 5.507 11.370 1.00 97.75 184 TRP A O 1
ATOM 1424 N N . PRO A 1 185 ? 10.195 6.811 11.408 1.00 97.06 185 PRO A N 1
ATOM 1425 C CA . PRO A 1 185 ? 10.929 5.925 12.320 1.00 97.06 185 PRO A CA 1
ATOM 1426 C C . PRO A 1 185 ? 10.217 5.606 13.648 1.00 97.06 185 PRO A C 1
ATOM 1428 O O . PRO A 1 185 ? 10.475 4.569 14.250 1.00 97.06 185 PRO A O 1
ATOM 1431 N N . HIS A 1 186 ? 9.316 6.474 14.122 1.00 97.38 186 HIS A N 1
ATOM 1432 C CA . HIS A 1 186 ? 8.532 6.245 15.342 1.00 97.38 186 HIS A CA 1
ATOM 1433 C C . HIS A 1 186 ? 7.434 5.183 15.164 1.00 97.38 186 HIS A C 1
ATOM 1435 O O . HIS A 1 186 ? 6.903 4.690 16.158 1.00 97.38 186 HIS A O 1
ATOM 1441 N N . LEU A 1 187 ? 7.097 4.840 13.917 1.00 97.62 187 LEU A N 1
ATOM 1442 C CA . LEU A 1 187 ? 6.120 3.812 13.544 1.00 97.62 187 LEU A CA 1
ATOM 1443 C C . LEU A 1 187 ? 6.800 2.492 13.154 1.00 97.62 187 LEU A C 1
ATOM 1445 O O . LEU A 1 187 ? 6.228 1.682 12.424 1.00 97.62 187 LEU A O 1
ATOM 1449 N N . LYS A 1 188 ? 8.037 2.274 13.616 1.00 97.38 188 LYS A N 1
ATOM 1450 C CA . LYS A 1 188 ? 8.757 1.024 13.387 1.00 97.38 188 LYS A CA 1
ATOM 1451 C C . LYS A 1 188 ? 7.912 -0.173 13.839 1.00 97.38 188 LYS A C 1
ATOM 1453 O O . LYS A 1 188 ? 7.378 -0.153 14.949 1.00 97.38 188 LYS A O 1
ATOM 1458 N N . ASP A 1 189 ? 7.801 -1.171 12.963 1.00 94.94 189 ASP A N 1
ATOM 1459 C CA . ASP A 1 189 ? 7.065 -2.428 13.154 1.00 94.94 189 ASP A CA 1
ATOM 1460 C C . ASP A 1 189 ? 5.553 -2.246 13.462 1.00 94.94 189 ASP A C 1
ATOM 1462 O O . ASP A 1 189 ? 4.888 -3.181 13.893 1.00 94.94 189 ASP A O 1
ATOM 1466 N N . GLN A 1 190 ? 4.992 -1.052 13.217 1.00 96.06 190 GLN A N 1
ATOM 1467 C CA . GLN A 1 190 ? 3.577 -0.699 13.460 1.00 96.06 190 GLN A CA 1
ATOM 1468 C C . GLN A 1 190 ? 2.770 -0.494 12.169 1.00 96.06 190 GLN A C 1
ATOM 1470 O O . GLN A 1 190 ? 1.593 -0.129 12.213 1.00 96.06 190 GLN A O 1
ATOM 1475 N N . VAL A 1 191 ? 3.409 -0.684 11.012 1.00 97.81 191 VAL A N 1
ATOM 1476 C CA . VAL A 1 191 ? 2.804 -0.478 9.694 1.00 97.81 191 VAL A CA 1
ATOM 1477 C C . VAL A 1 191 ? 2.701 -1.809 8.971 1.00 97.81 191 VAL A C 1
ATOM 1479 O O . VAL A 1 191 ? 3.695 -2.514 8.799 1.00 97.81 191 VAL A O 1
ATOM 1482 N N . THR A 1 192 ? 1.503 -2.113 8.496 1.00 96.75 192 THR A N 1
ATOM 1483 C CA . THR A 1 192 ? 1.222 -3.249 7.625 1.00 96.75 192 THR A CA 1
ATOM 1484 C C . THR A 1 192 ? 0.828 -2.726 6.251 1.00 96.75 192 THR A C 1
ATOM 1486 O O . THR A 1 192 ? 0.023 -1.803 6.135 1.00 96.75 192 THR A O 1
ATOM 1489 N N . LEU A 1 193 ? 1.414 -3.295 5.202 1.00 97.06 193 LEU A N 1
ATOM 1490 C CA . LEU A 1 193 ? 1.033 -3.025 3.821 1.00 97.06 193 LEU A CA 1
ATOM 1491 C C . LEU A 1 193 ? 0.240 -4.205 3.279 1.00 97.06 193 LEU A C 1
ATOM 1493 O O . LEU A 1 193 ? 0.613 -5.351 3.513 1.00 97.06 193 LEU A O 1
ATOM 1497 N N . VAL A 1 194 ? -0.827 -3.923 2.540 1.00 95.06 194 VAL A N 1
ATOM 1498 C CA . VAL A 1 194 ? -1.660 -4.938 1.887 1.00 95.06 194 VAL A CA 1
ATOM 1499 C C . VAL A 1 194 ? -1.800 -4.587 0.413 1.00 95.06 194 VAL A C 1
ATOM 15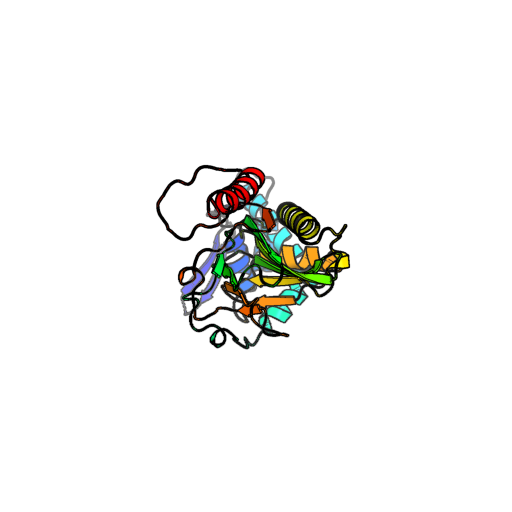01 O O . VAL A 1 194 ? -1.994 -3.426 0.064 1.00 95.06 194 VAL A O 1
ATOM 1504 N N . GLY A 1 195 ? -1.712 -5.574 -0.467 1.00 93.31 195 GLY A N 1
ATOM 1505 C CA . GLY A 1 195 ? -2.000 -5.404 -1.888 1.00 93.31 195 GLY A CA 1
ATOM 1506 C C . GLY A 1 195 ? -1.931 -6.730 -2.633 1.00 93.31 195 GLY A C 1
ATOM 1507 O O . GLY A 1 195 ? -1.568 -7.746 -2.043 1.00 93.31 195 GLY A O 1
ATOM 1508 N N . ALA A 1 196 ? -2.252 -6.729 -3.926 1.00 87.50 196 ALA A N 1
ATOM 1509 C CA . ALA A 1 196 ? -2.173 -7.939 -4.738 1.00 87.50 196 ALA A CA 1
ATOM 1510 C C . ALA A 1 196 ? -0.739 -8.499 -4.801 1.00 87.50 196 ALA A C 1
ATOM 1512 O O . ALA A 1 196 ? 0.243 -7.748 -4.843 1.00 87.50 196 ALA A O 1
ATOM 1513 N N . GLY A 1 197 ? -0.630 -9.826 -4.818 1.00 86.44 197 GLY A N 1
ATOM 1514 C CA . GLY A 1 197 ? 0.618 -10.562 -4.993 1.00 86.44 197 GLY A CA 1
ATOM 1515 C C . GLY A 1 197 ? 0.479 -12.035 -4.602 1.00 86.44 197 GLY A C 1
ATOM 1516 O O . GLY A 1 197 ? -0.332 -12.383 -3.746 1.00 86.44 197 GLY A O 1
ATOM 1517 N N . SER A 1 198 ? 1.270 -12.896 -5.231 1.00 82.19 198 SER A N 1
ATOM 1518 C CA . SER A 1 198 ? 1.358 -14.330 -4.953 1.00 82.19 198 SER A CA 1
ATOM 1519 C C . SER A 1 198 ? 2.726 -14.891 -5.374 1.00 82.19 198 SER A C 1
ATOM 1521 O O . SER A 1 198 ? 3.652 -14.162 -5.739 1.00 82.19 198 SER A O 1
ATOM 1523 N N . ASP A 1 199 ? 2.870 -16.211 -5.334 1.00 77.62 199 ASP A N 1
ATOM 1524 C CA . ASP A 1 199 ? 4.007 -16.925 -5.913 1.00 77.62 199 ASP A CA 1
ATOM 1525 C C . ASP A 1 199 ? 4.088 -16.805 -7.446 1.00 77.62 199 ASP A C 1
ATOM 1527 O O . ASP A 1 199 ? 5.189 -16.845 -8.008 1.00 77.62 199 ASP A O 1
ATOM 1531 N N . GLU A 1 200 ? 2.949 -16.592 -8.110 1.00 74.75 200 GLU A N 1
ATOM 1532 C CA . GLU A 1 200 ? 2.833 -16.420 -9.563 1.00 74.75 200 GLU A CA 1
ATOM 1533 C C . GLU A 1 200 ? 2.690 -14.952 -10.008 1.00 74.75 200 GLU A C 1
ATOM 1535 O O . GLU A 1 200 ? 3.065 -14.608 -11.134 1.00 74.75 200 GLU A O 1
ATOM 1540 N N . GLU A 1 201 ? 2.180 -14.071 -9.142 1.00 76.44 201 GLU A N 1
ATOM 1541 C CA . GLU A 1 201 ? 1.919 -12.663 -9.446 1.00 76.44 201 GLU A CA 1
ATOM 1542 C C . GLU A 1 201 ? 2.759 -11.723 -8.576 1.00 76.44 201 GLU A C 1
ATOM 1544 O O . GLU A 1 201 ? 2.695 -11.729 -7.351 1.00 76.44 201 GLU A O 1
ATOM 1549 N N . GLU A 1 202 ? 3.553 -10.858 -9.208 1.00 84.94 202 GLU A N 1
ATOM 1550 C CA . GLU A 1 202 ? 4.338 -9.881 -8.457 1.00 84.94 202 GLU A CA 1
ATOM 1551 C C . GLU A 1 202 ? 3.483 -8.714 -7.940 1.00 84.94 202 GLU A C 1
ATOM 1553 O O . GLU A 1 202 ? 2.598 -8.244 -8.658 1.00 84.94 202 GLU A O 1
ATOM 1558 N N . PRO A 1 203 ? 3.853 -8.104 -6.797 1.00 88.75 203 PRO A N 1
ATOM 1559 C CA . PRO A 1 203 ? 3.203 -6.891 -6.324 1.00 88.75 203 PRO A CA 1
ATOM 1560 C C . PRO A 1 203 ? 3.317 -5.733 -7.317 1.00 88.75 203 PRO A C 1
ATOM 1562 O O . PRO A 1 203 ? 4.319 -5.596 -8.044 1.00 88.75 203 PRO A O 1
ATOM 1565 N N . SER A 1 204 ? 2.314 -4.853 -7.293 1.00 86.19 204 SER A N 1
ATOM 1566 C CA . SER A 1 204 ? 2.266 -3.658 -8.134 1.00 86.19 204 SER A CA 1
ATOM 1567 C C . SER A 1 204 ? 3.463 -2.730 -7.879 1.00 86.19 204 SER A C 1
ATOM 1569 O O . SER A 1 204 ? 4.129 -2.769 -6.837 1.00 86.19 204 SER A O 1
ATOM 1571 N N . LEU A 1 205 ? 3.754 -1.847 -8.839 1.00 86.50 205 LEU A N 1
ATOM 1572 C CA . LEU A 1 205 ? 4.832 -0.869 -8.666 1.00 86.50 205 LEU A CA 1
ATOM 1573 C C . LEU A 1 205 ? 4.522 0.133 -7.542 1.00 86.50 205 LEU A C 1
ATOM 1575 O O . LEU A 1 205 ? 5.445 0.573 -6.860 1.00 86.50 205 LEU A O 1
ATOM 1579 N N . CYS A 1 206 ? 3.244 0.460 -7.326 1.00 89.81 206 CYS A N 1
ATOM 1580 C CA . CYS A 1 206 ? 2.808 1.308 -6.218 1.00 89.81 206 CYS A CA 1
ATOM 1581 C C . CYS A 1 206 ? 3.160 0.666 -4.866 1.00 89.81 206 CYS A C 1
ATOM 1583 O O . CYS A 1 206 ? 3.824 1.297 -4.038 1.00 89.81 206 CYS A O 1
ATOM 1585 N N . TYR A 1 207 ? 2.832 -0.618 -4.684 1.00 94.88 207 TYR A N 1
ATOM 1586 C CA . TYR A 1 207 ? 3.195 -1.371 -3.483 1.00 94.88 207 TYR A CA 1
ATOM 1587 C C . TYR A 1 207 ? 4.720 -1.405 -3.313 1.00 94.88 207 TYR A C 1
ATOM 1589 O O . TYR A 1 207 ? 5.242 -0.965 -2.288 1.00 94.88 207 TYR A O 1
ATOM 1597 N N . LYS A 1 208 ? 5.467 -1.820 -4.341 1.00 93.31 208 LYS A N 1
ATOM 1598 C CA . LYS A 1 208 ? 6.937 -1.893 -4.285 1.00 93.31 208 LYS A CA 1
ATOM 1599 C C . LYS A 1 208 ? 7.581 -0.563 -3.862 1.00 93.31 208 LYS A C 1
ATOM 1601 O O . LYS A 1 208 ? 8.423 -0.544 -2.964 1.00 93.31 208 LYS A O 1
ATOM 1606 N N . GLN A 1 209 ? 7.159 0.561 -4.449 1.00 93.56 209 GLN A N 1
ATOM 1607 C CA . GLN A 1 209 ? 7.670 1.89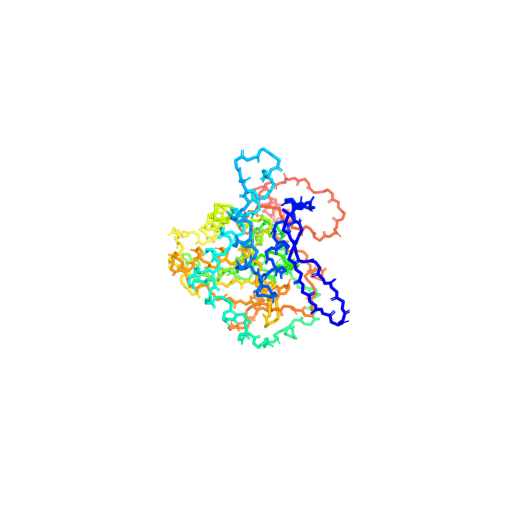0 -4.085 1.00 93.56 209 GLN A CA 1
ATOM 1608 C C . GLN A 1 209 ? 7.298 2.281 -2.647 1.00 93.56 209 GLN A C 1
ATOM 1610 O O . GLN A 1 209 ? 8.145 2.814 -1.929 1.00 93.56 209 GLN A O 1
ATOM 1615 N N . THR A 1 210 ? 6.075 1.974 -2.209 1.00 97.00 210 THR A N 1
ATOM 1616 C CA . THR A 1 210 ? 5.596 2.234 -0.839 1.00 97.00 210 THR A CA 1
ATOM 1617 C C . THR A 1 210 ? 6.408 1.447 0.186 1.00 97.00 210 THR A C 1
ATOM 1619 O O . THR A 1 210 ? 6.954 2.025 1.128 1.00 97.00 210 THR A O 1
ATOM 1622 N N . PHE A 1 211 ? 6.580 0.143 -0.045 1.00 97.06 211 PHE A N 1
ATOM 1623 C CA . PHE A 1 211 ? 7.392 -0.739 0.791 1.00 97.06 211 PHE A CA 1
ATOM 1624 C C . PHE A 1 211 ? 8.837 -0.244 0.895 1.00 97.06 211 PHE A C 1
ATOM 1626 O O . PHE A 1 211 ? 9.381 -0.139 1.997 1.00 97.06 211 PHE A O 1
ATOM 1633 N N . LYS A 1 212 ? 9.450 0.122 -0.239 1.00 94.56 212 LYS A N 1
ATOM 1634 C CA . LYS A 1 212 ? 10.813 0.660 -0.272 1.00 94.56 212 LYS A CA 1
ATOM 1635 C C . LYS A 1 212 ? 10.946 1.938 0.543 1.00 94.56 212 LYS A C 1
ATOM 1637 O O . LYS A 1 212 ? 11.830 2.024 1.388 1.00 94.56 212 LYS A O 1
ATOM 1642 N N . LEU A 1 213 ? 10.090 2.929 0.297 1.00 96.38 213 LEU A N 1
ATOM 1643 C CA . LEU A 1 213 ? 10.175 4.225 0.970 1.00 96.38 213 LEU A CA 1
ATOM 1644 C C . LEU A 1 213 ? 10.039 4.083 2.487 1.00 96.38 213 LEU A C 1
ATOM 1646 O O . LEU A 1 213 ? 10.821 4.677 3.227 1.00 96.38 213 LEU A O 1
ATOM 1650 N N . LEU A 1 214 ? 9.098 3.264 2.955 1.00 97.62 214 LEU A N 1
ATOM 1651 C CA . LEU A 1 214 ? 8.913 3.006 4.382 1.00 97.62 214 LEU A CA 1
ATOM 1652 C C . LEU A 1 214 ? 10.095 2.234 4.984 1.00 97.62 214 LEU A C 1
ATOM 1654 O O . LEU A 1 214 ? 10.583 2.594 6.056 1.00 97.62 214 LEU A O 1
ATOM 1658 N N 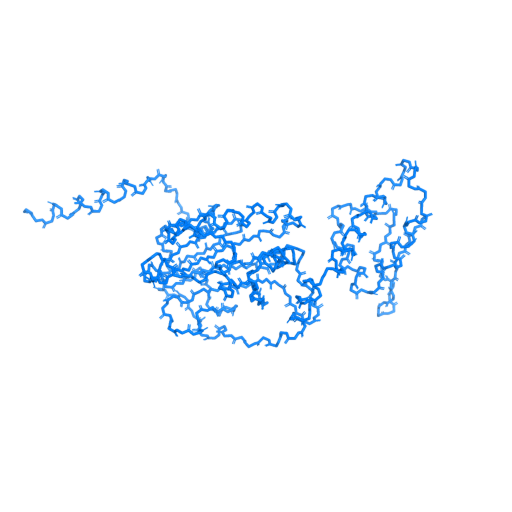. THR A 1 215 ? 10.617 1.230 4.277 1.00 95.94 215 THR A N 1
ATOM 1659 C CA . THR A 1 215 ? 11.813 0.487 4.708 1.00 95.94 215 THR A CA 1
ATOM 1660 C C . THR A 1 215 ? 13.028 1.409 4.838 1.00 95.94 215 THR A C 1
ATOM 1662 O O . THR A 1 215 ? 13.692 1.402 5.871 1.00 95.94 215 THR A O 1
ATOM 1665 N N . GLN A 1 216 ? 13.270 2.278 3.852 1.00 94.56 216 GLN A N 1
ATOM 1666 C CA . GLN A 1 216 ? 14.365 3.258 3.876 1.00 94.56 216 GLN A CA 1
ATOM 1667 C C . GLN A 1 216 ? 14.214 4.300 4.990 1.00 94.56 216 GLN A C 1
ATOM 1669 O O . GLN A 1 216 ? 15.209 4.814 5.496 1.00 94.56 216 GLN A O 1
ATOM 1674 N N . LYS A 1 217 ? 12.977 4.594 5.404 1.00 95.81 217 LYS A N 1
ATOM 1675 C CA . LYS A 1 217 ? 12.672 5.457 6.554 1.00 95.81 217 LYS A CA 1
ATOM 1676 C C . LYS A 1 217 ? 12.721 4.719 7.901 1.00 95.81 217 LYS A C 1
ATOM 1678 O O . LYS A 1 217 ? 12.385 5.317 8.917 1.00 95.81 217 LYS A O 1
ATOM 1683 N N . GLY A 1 218 ? 13.131 3.449 7.937 1.00 95.25 218 GLY A N 1
ATOM 1684 C CA . GLY A 1 218 ? 13.289 2.674 9.172 1.00 95.25 218 GLY A CA 1
ATOM 1685 C C . GLY A 1 218 ? 11.986 2.135 9.769 1.00 95.25 218 GLY A C 1
ATOM 1686 O O . GLY A 1 218 ? 11.981 1.740 10.930 1.00 95.25 218 GLY A O 1
ATOM 1687 N N . VAL A 1 219 ? 10.896 2.113 8.994 1.00 96.69 219 VAL A N 1
ATOM 1688 C CA . VAL A 1 219 ? 9.578 1.630 9.445 1.00 96.69 219 VAL A CA 1
ATOM 1689 C C . VAL A 1 219 ? 9.524 0.103 9.510 1.00 96.69 219 VAL A C 1
ATOM 1691 O O . VAL A 1 219 ? 8.869 -0.438 10.390 1.00 96.69 219 VAL A O 1
ATOM 1694 N N . ASN A 1 220 ? 10.217 -0.588 8.595 1.00 94.25 220 ASN A N 1
ATOM 1695 C CA . ASN A 1 220 ? 10.160 -2.049 8.433 1.00 94.25 220 ASN A CA 1
ATOM 1696 C C . ASN A 1 220 ? 8.710 -2.586 8.340 1.00 94.25 220 ASN A C 1
ATOM 1698 O O . ASN A 1 220 ? 8.276 -3.344 9.205 1.00 94.25 220 ASN A O 1
ATOM 1702 N N . PRO A 1 221 ? 7.933 -2.176 7.320 1.00 96.75 221 PRO A N 1
ATOM 1703 C CA . PRO A 1 221 ? 6.530 -2.561 7.235 1.00 96.75 221 PRO A CA 1
ATOM 1704 C C . PRO A 1 221 ? 6.354 -4.077 7.051 1.00 96.75 221 PRO A C 1
ATOM 1706 O O . PRO A 1 221 ? 7.120 -4.722 6.324 1.00 96.75 221 PRO A O 1
ATOM 1709 N N . THR A 1 222 ? 5.300 -4.633 7.647 1.00 95.06 222 THR A N 1
ATOM 1710 C CA . THR A 1 222 ? 4.862 -6.017 7.421 1.00 95.06 222 THR A CA 1
ATOM 1711 C C . THR A 1 222 ? 4.108 -6.093 6.095 1.00 95.06 222 THR A C 1
ATOM 1713 O O . THR A 1 222 ? 3.061 -5.462 5.975 1.00 95.06 222 THR A O 1
ATOM 1716 N N . PRO A 1 223 ? 4.597 -6.826 5.079 1.00 94.88 223 PRO A N 1
ATOM 1717 C CA . PRO A 1 223 ? 3.853 -6.993 3.844 1.00 94.88 223 PRO A CA 1
ATOM 1718 C C . PRO A 1 223 ? 2.903 -8.186 3.951 1.00 94.88 223 PRO A C 1
ATOM 1720 O O . PRO A 1 223 ? 3.320 -9.293 4.292 1.00 94.88 223 PRO A O 1
ATOM 1723 N N . LEU A 1 224 ? 1.643 -7.948 3.617 1.00 93.38 224 LEU A N 1
ATOM 1724 C CA . LEU A 1 224 ? 0.604 -8.946 3.417 1.00 93.38 224 LEU A CA 1
ATOM 1725 C C . LEU A 1 224 ? 0.087 -8.856 1.980 1.00 93.38 224 LEU A C 1
ATOM 1727 O O . LEU A 1 224 ? 0.219 -7.815 1.321 1.00 93.38 224 LEU A O 1
ATOM 1731 N N . PHE A 1 225 ? -0.495 -9.954 1.503 1.00 91.38 225 PHE A N 1
ATOM 1732 C CA . PHE A 1 225 ? -0.990 -10.063 0.137 1.00 91.38 225 PHE A CA 1
ATOM 1733 C C . PHE A 1 225 ? -2.443 -10.528 0.143 1.00 91.38 225 PHE A C 1
ATOM 1735 O O . PHE A 1 225 ? -2.767 -11.535 0.768 1.00 91.38 225 PHE A O 1
ATOM 1742 N N . GLY A 1 226 ? -3.307 -9.747 -0.500 1.00 89.69 226 GLY A N 1
ATOM 1743 C CA . GLY A 1 226 ? -4.756 -9.922 -0.475 1.00 89.69 226 GLY A CA 1
ATOM 1744 C C . GLY A 1 226 ? -5.466 -8.824 -1.262 1.00 89.69 226 GLY A C 1
ATOM 1745 O O . GLY A 1 226 ? -4.855 -7.824 -1.650 1.00 89.69 226 GLY A O 1
ATOM 1746 N N . SER A 1 227 ? -6.758 -9.015 -1.507 1.00 88.06 227 SER A N 1
ATOM 1747 C CA . SER A 1 227 ? -7.595 -8.092 -2.290 1.00 88.06 227 SER A CA 1
ATOM 1748 C C . SER A 1 227 ? -8.340 -7.069 -1.426 1.00 88.06 227 SER A C 1
ATOM 1750 O O . SER A 1 227 ? -8.791 -6.032 -1.918 1.00 88.06 227 SER A O 1
ATOM 1752 N N . SER A 1 228 ? -8.439 -7.340 -0.128 1.00 89.94 228 SER A N 1
ATOM 1753 C CA . SER A 1 228 ? -9.074 -6.497 0.876 1.00 89.94 228 SER A CA 1
ATOM 1754 C C . SER A 1 228 ? -8.494 -6.768 2.261 1.00 89.94 228 SER A C 1
ATOM 1756 O O . SER A 1 228 ? -7.922 -7.828 2.526 1.00 89.94 228 SER A O 1
ATOM 1758 N N . ALA A 1 229 ? -8.618 -5.786 3.149 1.00 93.25 229 ALA A N 1
ATOM 1759 C CA . ALA A 1 229 ? -8.214 -5.924 4.538 1.00 93.25 229 ALA A CA 1
ATOM 1760 C C . ALA A 1 229 ? -9.067 -5.044 5.442 1.00 93.25 229 ALA A C 1
ATOM 1762 O O . ALA A 1 229 ? -9.408 -3.907 5.098 1.00 93.25 229 ALA A O 1
ATOM 1763 N N . VAL A 1 230 ? -9.356 -5.561 6.631 1.00 93.69 230 VAL A N 1
ATOM 1764 C CA . VAL A 1 230 ? -10.104 -4.840 7.654 1.00 93.69 230 VAL A CA 1
ATOM 1765 C C . VAL A 1 230 ? -9.421 -4.964 9.006 1.00 93.69 230 VAL A C 1
ATOM 1767 O O . VAL A 1 230 ? -8.855 -6.001 9.335 1.00 93.69 230 VAL A O 1
ATOM 1770 N N . PHE A 1 231 ? -9.505 -3.909 9.803 1.00 94.44 231 PHE A N 1
ATOM 1771 C CA . PHE A 1 231 ? -9.328 -3.985 11.236 1.00 94.44 231 PHE A CA 1
ATOM 1772 C C . PHE A 1 231 ? -10.642 -4.407 11.897 1.00 94.44 231 PHE A C 1
ATOM 1774 O O . PHE A 1 231 ? -11.644 -3.704 11.759 1.00 94.44 231 PHE A O 1
ATOM 1781 N N . ASN A 1 232 ? -10.625 -5.502 12.655 1.00 92.69 232 ASN A N 1
ATOM 1782 C CA . ASN A 1 232 ? -11.667 -5.836 13.616 1.00 92.69 232 ASN A CA 1
ATOM 1783 C C . ASN A 1 232 ? -11.340 -5.191 14.966 1.00 92.69 232 ASN A C 1
ATOM 1785 O O . ASN A 1 232 ? -10.614 -5.753 15.780 1.00 92.69 232 ASN A O 1
ATOM 1789 N N . LEU A 1 233 ? -11.880 -4.000 15.209 1.00 90.25 233 LEU A N 1
ATOM 1790 C CA . LEU A 1 233 ? -11.588 -3.200 16.402 1.00 90.25 233 LEU A CA 1
ATOM 1791 C C . LEU A 1 233 ? -12.292 -3.713 17.664 1.00 90.25 233 LEU A C 1
ATOM 1793 O O . LEU A 1 233 ? -11.987 -3.259 18.769 1.00 90.25 233 LEU A O 1
ATOM 1797 N N . THR A 1 234 ? -13.208 -4.670 17.501 1.00 84.06 234 THR A N 1
ATOM 1798 C CA . THR A 1 234 ? -13.837 -5.401 18.609 1.00 84.06 234 THR A CA 1
ATOM 1799 C C . THR A 1 234 ? -12.985 -6.578 19.089 1.00 84.06 234 THR A C 1
ATOM 1801 O O . THR A 1 234 ? -13.166 -7.046 20.214 1.00 84.06 234 THR A O 1
ATOM 1804 N N . ALA A 1 235 ? -12.046 -7.053 18.260 1.00 80.38 235 ALA A N 1
ATOM 1805 C CA . ALA A 1 235 ? -11.142 -8.135 18.620 1.00 80.38 235 ALA A CA 1
ATOM 1806 C C . ALA A 1 235 ? -10.066 -7.662 19.607 1.00 80.38 235 ALA A C 1
ATOM 1808 O O . ALA A 1 235 ? -9.631 -6.509 19.602 1.00 80.38 235 ALA A O 1
ATOM 1809 N N . THR A 1 236 ? -9.606 -8.582 20.451 1.00 68.62 236 THR A N 1
ATOM 1810 C CA . THR A 1 236 ? -8.452 -8.379 21.327 1.00 68.62 236 THR A CA 1
ATOM 1811 C C . THR A 1 236 ? -7.271 -9.209 20.822 1.00 68.62 236 THR A C 1
ATOM 1813 O O . THR A 1 236 ? -7.432 -10.373 20.468 1.00 68.62 236 THR A O 1
ATOM 1816 N N . GLY A 1 237 ? -6.069 -8.626 20.811 1.00 66.44 237 GLY A N 1
ATOM 1817 C CA . GLY A 1 237 ? -4.835 -9.330 20.436 1.00 66.44 237 GLY A CA 1
ATOM 1818 C C . GLY A 1 237 ? -4.480 -9.266 18.944 1.00 66.44 237 GLY A C 1
ATOM 1819 O O . GLY A 1 237 ? -4.792 -8.287 18.268 1.00 66.44 237 GLY A O 1
ATOM 1820 N N . ASP A 1 238 ? -3.776 -10.295 18.462 1.00 62.06 238 ASP A N 1
ATOM 1821 C CA . ASP A 1 238 ? -3.089 -10.320 17.156 1.00 62.06 238 ASP A CA 1
ATOM 1822 C C . ASP A 1 238 ? -4.032 -10.503 15.948 1.00 62.06 238 ASP A C 1
ATOM 1824 O O . ASP A 1 238 ? -3.642 -10.256 14.809 1.00 62.06 238 ASP A O 1
ATOM 1828 N N . ASP A 1 239 ? -5.293 -10.867 16.190 1.00 65.94 239 ASP A N 1
ATOM 1829 C CA . ASP A 1 239 ? -6.332 -11.105 15.174 1.00 65.94 239 ASP A CA 1
ATOM 1830 C C . ASP A 1 239 ? -7.014 -9.816 14.676 1.00 65.94 239 ASP A C 1
ATOM 1832 O O . ASP A 1 239 ? -8.114 -9.821 14.122 1.00 65.94 239 ASP A O 1
ATOM 1836 N N . LEU A 1 240 ? -6.370 -8.671 14.895 1.00 86.38 240 LEU A N 1
ATOM 1837 C CA . LEU A 1 240 ? -6.948 -7.374 14.587 1.00 86.38 240 LEU A CA 1
ATOM 1838 C C . LEU A 1 240 ? -7.057 -7.137 13.073 1.00 86.38 240 LEU A C 1
ATOM 1840 O O . LEU A 1 240 ? -8.017 -6.514 12.643 1.00 86.38 240 LEU A O 1
ATOM 1844 N N . ILE A 1 241 ? -6.105 -7.610 12.260 1.00 91.88 241 ILE A N 1
ATOM 1845 C CA . ILE A 1 241 ? -6.132 -7.442 10.796 1.00 91.88 241 ILE A CA 1
ATOM 1846 C C . ILE A 1 241 ? -6.662 -8.716 10.150 1.00 91.88 241 ILE A C 1
ATOM 1848 O O . ILE A 1 241 ? -6.000 -9.750 10.201 1.00 91.88 241 ILE A O 1
ATOM 1852 N N . ILE A 1 242 ? -7.805 -8.624 9.476 1.00 91.31 242 ILE A N 1
ATOM 1853 C CA . ILE A 1 242 ? -8.410 -9.726 8.726 1.00 91.31 242 ILE A CA 1
ATOM 1854 C C . ILE A 1 242 ? -8.236 -9.472 7.232 1.00 91.31 242 ILE A C 1
ATOM 1856 O O . ILE A 1 242 ? -8.669 -8.440 6.715 1.00 91.31 242 ILE A O 1
ATOM 1860 N N . LEU A 1 243 ? -7.578 -10.415 6.555 1.00 91.12 243 LEU A N 1
ATOM 1861 C CA . LEU A 1 243 ? -7.380 -10.403 5.108 1.00 91.12 243 LEU A CA 1
ATOM 1862 C C . LEU A 1 243 ? -8.538 -11.107 4.416 1.00 91.12 243 LEU A C 1
ATOM 1864 O O . LEU A 1 243 ? -8.907 -12.219 4.801 1.00 91.12 243 LEU A O 1
ATOM 1868 N N . ASP A 1 244 ? -9.053 -10.470 3.366 1.00 90.00 244 ASP A N 1
ATOM 1869 C CA . ASP A 1 244 ? -10.105 -11.020 2.511 1.00 90.00 244 ASP A CA 1
ATOM 1870 C C . ASP A 1 244 ? -11.293 -11.606 3.300 1.00 90.00 244 ASP A C 1
ATOM 1872 O O . ASP A 1 244 ? -11.615 -12.782 3.121 1.00 90.00 244 ASP A O 1
ATOM 1876 N N . PRO A 1 245 ? -11.925 -10.828 4.209 1.00 90.69 245 PRO A N 1
ATOM 1877 C CA . PRO A 1 245 ? -13.044 -11.312 5.016 1.00 90.69 245 PRO A CA 1
ATOM 1878 C C . PRO A 1 245 ? -14.190 -11.842 4.145 1.00 90.69 245 PRO A C 1
ATOM 1880 O O . PRO A 1 245 ? -14.470 -11.315 3.068 1.00 90.69 245 PRO A O 1
ATOM 1883 N N . GLU A 1 246 ? -14.881 -12.876 4.635 1.00 91.94 246 GLU A N 1
ATOM 1884 C CA . GLU A 1 246 ? -16.076 -13.408 3.962 1.00 91.94 246 GLU A CA 1
ATOM 1885 C C . GLU A 1 246 ? -17.203 -12.359 3.937 1.00 91.94 246 GLU A C 1
ATOM 1887 O O . GLU A 1 246 ? -17.830 -12.137 2.899 1.00 91.94 246 GLU A O 1
ATOM 1892 N N . GLY A 1 247 ? -17.425 -11.680 5.067 1.00 88.31 247 GLY A N 1
ATOM 1893 C CA . GLY A 1 247 ? -18.352 -10.558 5.174 1.00 88.31 247 GLY A CA 1
ATOM 1894 C C . GLY A 1 247 ? -17.828 -9.315 4.459 1.00 88.31 247 GLY A C 1
ATOM 1895 O O . GLY A 1 247 ? -16.658 -8.960 4.588 1.00 88.31 247 GLY A O 1
ATOM 1896 N N . GLN A 1 248 ? -18.706 -8.632 3.732 1.00 87.75 248 GLN A N 1
ATOM 1897 C CA . GLN A 1 248 ? -18.356 -7.435 2.964 1.00 87.75 248 GLN A CA 1
ATOM 1898 C C . GLN A 1 248 ? -18.578 -6.151 3.779 1.00 87.75 248 GLN A C 1
ATOM 1900 O O . GLN A 1 248 ? -19.562 -6.046 4.516 1.00 87.75 248 GLN A O 1
ATOM 1905 N N . LEU A 1 249 ? -17.731 -5.123 3.607 1.00 87.25 249 LEU A N 1
ATOM 1906 C CA . LEU A 1 249 ? -17.868 -3.853 4.350 1.00 87.25 249 LEU A CA 1
ATOM 1907 C C . LEU A 1 249 ? -19.216 -3.156 4.116 1.00 87.25 249 LEU A C 1
ATOM 1909 O O . LEU A 1 249 ? -19.682 -2.416 4.982 1.00 87.25 249 LEU A O 1
ATOM 1913 N N . ASN A 1 250 ? -19.849 -3.393 2.964 1.00 84.19 250 ASN A N 1
ATOM 1914 C CA . ASN A 1 250 ? -21.158 -2.835 2.614 1.00 84.19 250 ASN A CA 1
ATOM 1915 C C . ASN A 1 250 ? -22.348 -3.527 3.312 1.00 84.19 250 ASN A C 1
ATOM 1917 O O . ASN A 1 250 ? -23.457 -3.003 3.248 1.00 84.19 250 ASN A O 1
ATOM 1921 N N . GLU A 1 251 ? -22.145 -4.667 3.982 1.00 88.00 251 GLU A N 1
ATOM 1922 C CA . GLU A 1 251 ? -23.168 -5.304 4.827 1.00 88.00 251 GLU A CA 1
ATOM 1923 C C . GLU A 1 251 ? -23.344 -4.577 6.168 1.00 88.00 251 GLU A C 1
ATOM 1925 O O . GLU A 1 251 ? -24.377 -4.718 6.831 1.00 88.00 251 GLU A O 1
ATOM 1930 N N . GLY A 1 252 ? -22.317 -3.835 6.587 1.00 86.50 252 GLY A N 1
ATOM 1931 C CA . GLY A 1 252 ? -22.300 -3.095 7.838 1.00 86.50 252 GLY A CA 1
ATOM 1932 C C . GLY A 1 252 ? -23.150 -1.833 7.816 1.00 86.50 252 GLY A C 1
ATOM 1933 O O . GLY A 1 252 ? -23.520 -1.291 6.775 1.00 86.50 252 GLY A O 1
ATOM 1934 N N . ARG A 1 253 ? -23.439 -1.321 9.010 1.00 86.81 253 ARG A N 1
ATOM 1935 C CA . ARG A 1 253 ? -24.020 0.009 9.189 1.00 86.81 253 ARG A CA 1
ATOM 1936 C C . ARG A 1 253 ? -22.923 1.039 8.981 1.00 86.81 253 ARG A C 1
ATOM 1938 O O . ARG A 1 253 ? -21.875 0.953 9.616 1.00 86.81 253 ARG A O 1
ATOM 1945 N N . GLN A 1 254 ? -23.172 2.034 8.139 1.00 81.94 254 GLN A N 1
ATOM 1946 C CA . GLN A 1 254 ? -22.246 3.150 7.984 1.00 81.94 254 GLN A CA 1
ATOM 1947 C C . GLN A 1 254 ? -22.007 3.829 9.340 1.00 81.94 254 GLN A C 1
ATOM 1949 O O . GLN A 1 254 ? -22.955 4.216 10.027 1.00 81.94 254 GLN A O 1
ATOM 1954 N N . SER A 1 255 ? -20.739 3.949 9.728 1.00 78.44 255 SER A N 1
ATOM 1955 C CA . SER A 1 255 ? -20.348 4.602 10.975 1.00 78.44 255 SER A CA 1
ATOM 1956 C C . SER A 1 255 ? -20.152 6.117 10.826 1.00 78.44 255 SER A C 1
ATOM 1958 O O . SER A 1 255 ? -20.235 6.676 9.731 1.00 78.44 255 SER A O 1
ATOM 1960 N N . LYS A 1 256 ? -19.894 6.777 11.961 1.00 72.06 256 LYS A N 1
ATOM 1961 C CA . LYS A 1 256 ? -19.643 8.219 12.097 1.00 72.06 256 LYS A CA 1
ATOM 1962 C C . LYS A 1 256 ? -18.403 8.668 11.304 1.00 72.06 256 LYS A C 1
ATOM 1964 O O . LYS A 1 256 ? -17.584 7.856 10.872 1.00 72.06 256 LYS A O 1
ATOM 1969 N N . LEU A 1 257 ? -18.263 9.986 11.141 1.00 82.81 257 LEU A N 1
ATOM 1970 C CA . LEU A 1 257 ? -17.089 10.609 10.522 1.00 82.81 257 LEU A CA 1
ATOM 1971 C C . LEU A 1 257 ? -15.790 10.207 11.250 1.00 82.81 257 LEU A C 1
ATOM 1973 O O . LEU A 1 257 ? -15.793 10.070 12.477 1.00 82.81 257 LEU A O 1
ATOM 1977 N N . PRO A 1 258 ? -14.679 10.035 10.516 1.00 90.31 258 PRO A N 1
ATOM 1978 C CA . PRO A 1 258 ? -13.407 9.651 11.109 1.00 90.31 258 PRO A CA 1
ATOM 1979 C C . PRO A 1 258 ? -12.830 10.782 11.963 1.00 90.31 258 PRO A C 1
ATOM 1981 O O . PRO A 1 258 ? -13.082 11.961 11.711 1.00 90.31 258 PRO A O 1
ATOM 1984 N N . ARG A 1 259 ? -11.999 10.435 12.954 1.00 91.56 259 ARG A N 1
ATOM 1985 C CA . ARG A 1 259 ? -11.312 11.441 13.787 1.00 91.56 259 ARG A CA 1
ATOM 1986 C C . ARG A 1 259 ? -10.239 12.208 13.021 1.00 91.56 259 ARG A C 1
ATOM 1988 O O . ARG A 1 259 ? -9.939 13.347 13.360 1.00 91.56 259 ARG A O 1
ATOM 1995 N N . ALA A 1 260 ? -9.645 11.563 12.026 1.00 93.94 260 ALA A N 1
ATOM 1996 C CA . ALA A 1 260 ? -8.702 12.153 11.090 1.00 93.94 260 ALA A CA 1
ATOM 1997 C C . ALA A 1 260 ? -8.788 11.404 9.759 1.00 93.94 260 ALA A C 1
ATOM 1999 O O . ALA A 1 260 ? -9.160 10.229 9.733 1.00 93.94 260 ALA A O 1
ATOM 2000 N N . GLY A 1 261 ? -8.422 12.063 8.668 1.00 91.12 261 GLY A N 1
ATOM 2001 C CA . GLY A 1 261 ? -8.410 11.444 7.354 1.00 91.12 261 GLY A CA 1
ATOM 2002 C C . GLY A 1 261 ? -8.107 12.434 6.240 1.00 91.12 261 GLY A C 1
ATOM 2003 O O . GLY A 1 261 ? -8.265 13.646 6.405 1.00 91.12 261 GLY A O 1
ATOM 2004 N N . HIS A 1 262 ? -7.737 11.888 5.089 1.00 88.00 262 HIS A N 1
ATOM 2005 C CA . HIS A 1 262 ? -7.506 12.620 3.855 1.00 88.00 262 HIS A CA 1
ATOM 2006 C C . HIS A 1 262 ? -8.320 11.996 2.722 1.00 88.00 262 HIS A C 1
ATOM 2008 O O . HIS A 1 262 ? -8.652 10.813 2.750 1.00 88.00 262 HIS A O 1
ATOM 2014 N N . GLY A 1 263 ? -8.598 12.777 1.680 1.00 78.50 263 GLY A N 1
ATOM 2015 C CA . GLY A 1 263 ? -9.364 12.300 0.528 1.00 78.50 263 GLY A CA 1
ATOM 2016 C C . GLY A 1 263 ? -10.853 12.106 0.827 1.00 78.50 263 GLY A C 1
ATOM 2017 O O . GLY A 1 263 ? -11.362 12.509 1.872 1.00 78.50 263 GLY A O 1
ATOM 2018 N N . ALA A 1 264 ? -11.573 11.538 -0.138 1.00 66.44 264 ALA A N 1
ATOM 2019 C CA . ALA A 1 264 ? -13.005 11.304 -0.015 1.00 66.44 264 ALA A CA 1
ATOM 2020 C C . ALA A 1 264 ? -13.278 9.912 0.564 1.00 66.44 264 ALA A C 1
ATOM 2022 O O . ALA A 1 264 ? -12.724 8.911 0.111 1.00 66.44 264 ALA A O 1
ATOM 2023 N N . TYR A 1 265 ? -14.188 9.843 1.534 1.00 67.94 265 TYR A N 1
ATOM 2024 C CA . TYR A 1 265 ? -14.846 8.592 1.897 1.00 67.94 265 TYR A CA 1
ATOM 2025 C C . TYR A 1 265 ? -15.465 7.953 0.643 1.00 67.94 265 TYR A C 1
ATOM 2027 O O . TYR A 1 265 ? -16.015 8.670 -0.193 1.00 67.94 265 TYR A O 1
ATOM 2035 N N . SER A 1 266 ? -15.386 6.624 0.505 1.00 59.19 266 SER A N 1
ATOM 2036 C CA . SER A 1 266 ? -16.169 5.917 -0.513 1.00 59.19 266 SER A CA 1
ATOM 2037 C C . SER A 1 266 ? -17.537 5.626 0.093 1.00 59.19 266 SER A C 1
ATOM 2039 O O . SER A 1 266 ? -17.628 4.674 0.875 1.00 59.19 266 SER A O 1
ATOM 2041 N N . PRO A 1 267 ? -18.589 6.406 -0.227 1.00 52.75 267 PRO A N 1
ATOM 2042 C CA . PRO A 1 267 ? -19.912 6.111 0.283 1.00 52.75 267 PRO A CA 1
ATOM 2043 C C . PRO A 1 267 ? -20.317 4.690 -0.090 1.00 52.75 267 PRO A C 1
ATOM 2045 O O . PRO A 1 267 ? -20.026 4.195 -1.182 1.00 52.75 267 PRO A O 1
ATOM 2048 N N . VAL A 1 268 ? -20.978 4.029 0.857 1.00 48.12 268 VAL A N 1
ATOM 2049 C CA . VAL A 1 268 ? -21.931 2.976 0.521 1.00 48.12 268 VAL A CA 1
ATOM 2050 C C . VAL A 1 268 ? -22.968 3.647 -0.376 1.00 48.12 268 VAL A C 1
ATOM 2052 O O . VAL A 1 268 ? -23.344 4.781 -0.091 1.00 48.12 268 VAL A O 1
ATOM 2055 N N . ASP A 1 269 ? -23.384 3.010 -1.469 1.00 38.50 269 ASP A N 1
ATOM 2056 C CA . ASP A 1 269 ? -24.482 3.500 -2.306 1.00 38.50 269 ASP A CA 1
ATOM 2057 C C . ASP A 1 269 ? -25.750 3.694 -1.452 1.00 38.50 269 ASP A C 1
ATOM 2059 O O . ASP A 1 269 ? -26.610 2.824 -1.340 1.00 38.50 269 ASP A O 1
ATOM 2063 N N . THR A 1 270 ? -25.875 4.860 -0.835 1.00 35.62 270 THR A N 1
ATOM 2064 C CA . THR A 1 270 ? -27.102 5.401 -0.278 1.00 35.62 270 THR A CA 1
ATOM 2065 C C . THR A 1 270 ? -27.285 6.751 -0.933 1.00 35.62 270 THR A C 1
ATOM 2067 O O . THR A 1 270 ? -26.659 7.745 -0.571 1.00 35.62 270 THR A O 1
ATOM 2070 N N . MET A 1 271 ? -28.129 6.748 -1.961 1.00 39.38 271 MET A N 1
ATOM 2071 C CA . MET A 1 271 ? -28.781 7.935 -2.494 1.00 39.38 271 MET A CA 1
ATOM 2072 C C . MET A 1 271 ? -29.279 8.823 -1.346 1.00 39.38 271 MET A C 1
ATOM 2074 O O . MET A 1 271 ? -30.235 8.436 -0.683 1.00 39.38 271 MET A O 1
ATOM 2078 N N . SER A 1 272 ? -28.656 9.985 -1.136 1.00 36.31 272 SER A N 1
ATOM 2079 C CA . SER A 1 272 ? -29.314 11.295 -0.977 1.00 36.31 272 SER A CA 1
ATOM 2080 C C . SER A 1 272 ? -28.367 12.323 -0.355 1.00 36.31 272 SER A C 1
ATOM 2082 O O . SER A 1 272 ? -27.675 12.030 0.617 1.00 36.31 272 SER A O 1
ATOM 2084 N N . ASP A 1 273 ? -28.398 13.529 -0.920 1.00 44.84 273 ASP A N 1
ATOM 2085 C CA . ASP A 1 273 ? -27.725 14.749 -0.476 1.00 44.84 273 ASP A CA 1
ATOM 2086 C C . ASP A 1 273 ? -27.734 14.947 1.049 1.00 44.84 273 ASP A C 1
ATOM 2088 O O . ASP A 1 273 ? -28.793 15.093 1.661 1.00 44.84 273 ASP A O 1
ATOM 2092 N N . ILE A 1 274 ? -26.549 15.050 1.655 1.00 42.47 274 ILE A N 1
ATOM 2093 C CA . ILE A 1 274 ? -26.385 15.628 2.991 1.00 42.47 274 ILE A CA 1
ATOM 2094 C C . ILE A 1 274 ? -25.399 16.785 2.854 1.00 42.47 274 ILE A C 1
ATOM 2096 O O . ILE A 1 274 ? -24.268 16.615 2.395 1.00 42.47 274 ILE A O 1
ATOM 2100 N N . SER A 1 275 ? -25.871 17.985 3.186 1.00 37.19 275 SER A N 1
ATOM 2101 C CA . SER A 1 275 ? -25.089 19.216 3.145 1.00 37.19 275 SER A CA 1
ATOM 2102 C C . SER A 1 275 ? -23.891 19.149 4.106 1.00 37.19 275 SER A C 1
ATOM 2104 O O . SER A 1 275 ? -23.953 18.473 5.135 1.00 37.19 275 SER A O 1
ATOM 2106 N N . PRO A 1 276 ? -22.789 19.862 3.810 1.00 41.16 276 PRO A N 1
ATOM 2107 C CA . PRO A 1 276 ? -21.625 19.882 4.683 1.00 41.16 276 PRO A CA 1
ATOM 2108 C C . PRO A 1 276 ? -21.924 20.751 5.912 1.00 41.16 276 PRO A C 1
ATOM 2110 O O . PRO A 1 276 ? -21.825 21.975 5.861 1.00 41.16 276 PRO A O 1
ATOM 2113 N N . VAL A 1 277 ? -22.313 20.113 7.012 1.00 47.16 277 VAL A N 1
ATOM 2114 C CA . VAL A 1 277 ? -22.376 20.720 8.350 1.00 47.16 277 VAL A CA 1
ATOM 2115 C C . VAL A 1 277 ? -21.022 20.484 9.024 1.00 47.16 277 VAL A C 1
ATOM 2117 O O . VAL A 1 277 ? -20.482 19.379 8.938 1.00 47.16 277 VAL A O 1
ATOM 2120 N N . THR A 1 278 ? -20.429 21.506 9.647 1.00 51.78 278 THR A N 1
ATOM 2121 C CA . THR A 1 278 ? -19.108 21.358 10.285 1.00 51.78 278 THR A CA 1
ATOM 2122 C C . THR A 1 278 ? -19.205 20.594 11.610 1.00 51.78 278 THR A C 1
ATOM 2124 O O . THR A 1 278 ? -20.257 20.554 12.250 1.00 51.78 278 THR A O 1
ATOM 2127 N N . ILE A 1 279 ? -18.097 19.983 12.041 1.00 45.44 279 ILE A N 1
ATOM 2128 C CA . ILE A 1 279 ? -18.010 19.145 13.254 1.00 45.44 279 ILE A CA 1
ATOM 2129 C C . ILE A 1 279 ? -18.451 19.925 14.505 1.00 45.44 279 ILE A C 1
ATOM 2131 O O . ILE A 1 279 ? -19.118 19.384 15.387 1.00 45.44 279 ILE A O 1
ATOM 2135 N N . GLU A 1 280 ? -18.143 21.221 14.562 1.00 50.84 280 GLU A N 1
ATOM 2136 C CA . GLU A 1 280 ? -18.524 22.101 15.667 1.00 50.84 280 GLU A CA 1
ATOM 2137 C C . GLU A 1 280 ? -20.038 22.355 15.729 1.00 50.84 280 GLU A C 1
ATOM 2139 O O . GLU A 1 280 ? -20.578 22.547 16.817 1.00 50.84 280 GLU A O 1
ATOM 2144 N N . GLN A 1 281 ? -20.738 22.330 14.590 1.00 48.75 281 GLN A N 1
ATOM 2145 C CA . GLN A 1 281 ? -22.193 22.507 14.541 1.00 48.75 281 GLN A CA 1
ATOM 2146 C C . GLN A 1 281 ? -22.932 21.252 15.032 1.00 48.75 281 GLN A C 1
ATOM 2148 O O . GLN A 1 281 ? -23.926 21.374 15.740 1.00 48.75 281 GLN A O 1
ATOM 2153 N N . GLN A 1 282 ? -22.406 20.054 14.764 1.00 49.84 282 GLN A N 1
ATOM 2154 C CA . GLN A 1 282 ? -23.031 18.794 15.196 1.00 49.84 282 GLN A CA 1
ATOM 2155 C C . GLN A 1 282 ? -22.882 18.545 16.708 1.00 49.84 282 GLN A C 1
ATOM 2157 O O . GLN A 1 282 ? -23.826 18.105 17.362 1.00 49.84 282 GLN A O 1
ATOM 2162 N N . LEU A 1 283 ? -21.733 18.905 17.294 1.00 50.59 283 LEU A N 1
ATOM 2163 C CA . LEU A 1 283 ? -21.517 18.832 18.750 1.00 50.59 283 LEU A CA 1
ATOM 2164 C C . LEU A 1 283 ? -22.367 19.852 19.534 1.00 50.59 283 LEU A C 1
ATOM 2166 O O . LEU A 1 283 ? -22.684 19.638 20.708 1.00 50.59 283 LEU A O 1
ATOM 2170 N N . ALA A 1 284 ? -22.733 20.972 18.903 1.00 51.94 284 ALA A N 1
ATOM 2171 C CA . ALA A 1 284 ? -23.632 21.964 19.489 1.00 51.94 284 ALA A CA 1
ATOM 2172 C C . ALA A 1 284 ? -25.097 21.493 19.468 1.00 51.94 284 ALA A C 1
ATOM 2174 O O . ALA A 1 284 ? -25.836 21.744 20.420 1.00 51.94 284 ALA A O 1
ATOM 2175 N N . GLU A 1 285 ? -25.501 20.773 18.420 1.00 50.88 285 GLU A N 1
ATOM 2176 C CA . GLU A 1 285 ? -26.855 20.233 18.294 1.00 50.88 285 GLU A CA 1
ATOM 2177 C C . GLU A 1 285 ? -27.119 19.088 19.286 1.00 50.88 285 GLU A C 1
ATOM 2179 O O . GLU A 1 285 ? -28.166 19.102 19.933 1.00 50.88 285 GLU A O 1
ATOM 2184 N N . GLU A 1 286 ? -26.161 18.184 19.535 1.00 48.91 286 GLU A N 1
ATOM 2185 C CA . GLU A 1 286 ? -26.312 17.113 20.545 1.00 48.91 286 GLU A CA 1
ATOM 2186 C C . GLU A 1 286 ? -26.543 17.655 21.972 1.00 48.91 286 GLU A C 1
ATOM 2188 O O . GLU A 1 286 ? -27.362 17.114 22.711 1.00 48.91 286 GLU A O 1
ATOM 2193 N N . ASN A 1 287 ? -25.921 18.779 22.347 1.00 45.94 287 ASN A N 1
ATOM 2194 C CA . ASN A 1 287 ? -26.139 19.403 23.663 1.00 45.94 287 ASN A CA 1
ATOM 2195 C C . ASN A 1 287 ? -27.460 20.195 23.767 1.00 45.94 287 ASN A C 1
ATOM 2197 O O . ASN A 1 287 ? -27.909 20.523 24.868 1.00 45.94 287 ASN A O 1
ATOM 2201 N N . SER A 1 288 ? -28.091 20.520 22.636 1.00 43.09 288 SER A N 1
ATOM 2202 C CA . SER A 1 288 ? -29.359 21.264 22.600 1.00 43.09 288 SER A CA 1
ATOM 2203 C C . SER A 1 288 ? -30.599 20.368 22.714 1.00 43.09 288 SER A C 1
ATOM 2205 O O . SER A 1 288 ? -31.664 20.838 23.112 1.00 43.09 288 SER A O 1
ATOM 2207 N N . VAL A 1 289 ? -30.467 19.068 22.428 1.00 45.56 289 VAL A N 1
ATOM 2208 C CA . VAL A 1 289 ? -31.571 18.099 22.549 1.00 45.56 289 VAL A CA 1
ATOM 2209 C C . VAL A 1 289 ? -31.772 17.656 24.006 1.00 45.56 289 VAL A C 1
ATOM 2211 O O . VAL A 1 289 ? -32.910 17.456 24.430 1.00 45.56 289 VAL A O 1
ATOM 2214 N N . ASP A 1 290 ? -30.709 17.627 24.816 1.00 41.59 290 ASP A N 1
ATOM 2215 C CA . ASP A 1 290 ? -30.778 17.261 26.243 1.00 41.59 290 ASP A CA 1
ATOM 2216 C C . ASP A 1 290 ? -31.304 18.376 27.167 1.00 41.59 290 ASP A C 1
ATOM 2218 O O . ASP A 1 290 ? -31.592 18.135 28.338 1.00 41.59 290 ASP A O 1
ATOM 2222 N N . THR A 1 291 ? -31.491 19.602 26.664 1.00 39.53 291 THR A N 1
ATOM 2223 C CA . THR A 1 291 ? -32.079 20.706 27.450 1.00 39.53 291 THR A CA 1
ATOM 2224 C C . THR A 1 291 ? -33.591 20.863 27.274 1.00 39.53 291 THR A C 1
ATOM 2226 O O . THR A 1 291 ? -34.212 21.590 28.047 1.00 39.53 291 THR A O 1
ATOM 2229 N N . LEU A 1 292 ? -34.211 20.154 26.322 1.00 40.28 292 LEU A N 1
ATOM 2230 C CA . LEU A 1 292 ? -35.661 20.204 26.067 1.00 40.28 292 LEU A CA 1
ATOM 2231 C C . LEU A 1 292 ? -36.424 18.960 26.558 1.00 40.28 292 LEU A C 1
ATOM 2233 O O . LEU A 1 292 ? -37.652 18.962 26.545 1.00 40.28 292 LEU A O 1
ATOM 2237 N N . SER A 1 293 ? -35.731 17.914 27.017 1.00 40.41 293 SER A N 1
ATOM 2238 C CA . SER A 1 293 ? -36.335 16.680 27.554 1.00 40.41 293 SER A CA 1
ATOM 2239 C C . SER A 1 293 ? -36.599 16.714 29.070 1.00 40.41 293 SER A C 1
ATOM 2241 O O . SER A 1 293 ? -37.178 15.776 29.622 1.00 40.41 293 SER A O 1
ATOM 2243 N N . HIS A 1 294 ? -36.242 17.814 29.743 1.00 41.84 294 HIS A N 1
ATOM 2244 C CA . HIS A 1 294 ? -36.523 18.057 31.160 1.00 41.84 294 HIS A CA 1
ATOM 2245 C C . HIS A 1 294 ? -37.124 19.455 31.402 1.00 41.84 294 HIS A C 1
ATOM 2247 O O . HIS A 1 294 ? -36.535 20.286 32.093 1.00 41.84 294 HIS A O 1
ATOM 2253 N N . GLN A 1 295 ? -38.320 19.697 30.855 1.00 35.06 295 GLN A N 1
ATOM 2254 C CA . GLN A 1 295 ? -39.299 20.653 31.394 1.00 35.06 295 GLN A CA 1
ATOM 2255 C C . GLN A 1 295 ? -40.700 20.050 31.370 1.00 35.06 295 GLN A C 1
ATOM 2257 O O . GLN A 1 295 ? -41.041 19.394 30.361 1.00 35.06 295 GLN A O 1
#

Nearest PDB structures (foldseek):
  6a0i-assembly2_B  TM=4.729E-01  e=1.082E-05  Homo sapiens
  6a0h-assembly2_B  TM=5.014E-01  e=1.219E-05  Homo sapiens
  6a0h-assembly1_A  TM=4.649E-01  e=2.491E-05  Homo sapiens
  7uzf-assembly1_P  TM=5.280E-01  e=1.426E+00  Rattus norvegicus

Radius of gyration: 23.01 Å; Cα contacts (8 Å, |Δi|>4): 550; chains: 1; bounding box: 60×46×68 Å

Secondary structure (DSSP, 8-state):
--EEEEEETTEEEEEEEGGG--GGGHHHHHHHHHHTT-HHHHHHHHHTS-TTSGGGHHHHHHHHHHHHHHHHHTSHHHHHHHHHHHH------GGG-S--TTSEEEEPPTTEEEEEETTS-SEEEEE--SS-EEEEEEEE-TTS-EEEEEEEE-TT--SHHHHHHHHHHHHHHHHHHHTS---GGGGTT-EEEEE---SSSPPPHHHHHHHHHHHHTT---EEEE-SEEEEETT--SGGGEEES-SS-GGGSEE-PPPSEEES-----S---------HHHHHHHHHHHTTSS--

Mean predicted aligned error: 12.17 Å

Organism: NCBI:txid947033

Foldseek 3Di:
DDWDWDDDPNDIDTLDDQVDDDVVCLVVSLQSCVLVVNLVVLLVVLVPDPCVPPVNVSSVSSSVSSVVVVVLCVDVLNVVQLVVQAVDPDPAPQAVDQAQAAFAEFEEDELKKFKDFQPQGQKYKYFAFDLKKKKWFWDAAPVRTIMIMIHIYDNVQLDLVSLVVSVVQRQVQVCQNRVDPDDLLVQAAGIEMEHAGHSSGRHHSSSSSNSVVSVVSRNNYHYDYARMWMARSVDDPDSRIGGNHSHDSLSHDHGDGGSGMDDDGDDNPDDDDDDDDDPVRVVVVVVVVVVPVPD

Solvent-accessible surface area (backbone atoms only — not comparable to full-atom values): 16194 Å² total; per-residue (Å²): 139,54,74,43,71,46,79,54,94,94,38,85,42,78,53,44,46,61,91,69,70,53,78,91,45,50,67,55,38,46,52,50,21,50,76,68,72,39,43,68,61,51,50,57,60,56,70,72,48,69,59,87,41,81,89,31,50,68,53,49,54,49,45,54,50,49,51,49,53,52,55,53,58,67,35,68,55,40,49,50,50,53,51,53,34,49,67,58,72,80,80,73,49,12,76,79,37,69,60,32,66,83,37,36,23,46,52,43,18,74,57,9,29,38,23,46,47,72,79,76,48,38,32,48,30,39,66,75,27,65,43,21,25,37,44,37,36,57,46,58,26,79,87,63,50,53,29,42,35,42,32,24,46,45,36,84,34,60,44,72,65,55,38,47,55,53,51,52,50,53,51,52,30,50,24,62,59,23,72,38,99,71,53,62,54,78,42,45,72,29,33,38,35,37,16,32,46,35,72,90,39,78,58,33,60,21,36,45,49,49,54,35,55,38,40,75,46,53,15,53,55,46,80,48,62,34,47,26,42,31,35,36,52,76,55,80,72,89,71,26,68,29,42,50,42,66,24,48,75,80,52,22,38,80,49,78,84,61,78,22,59,45,67,55,74,47,74,69,99,64,94,70,94,74,80,92,74,55,74,73,58,56,63,51,50,63,62,56,58,70,65,66,78,75,121

pLDDT: mean 83.91, std 15.4, range [35.06, 98.06]

Sequence (295 aa):
MVKIVVEKNHHEIVLLDTDKIRLSDSSEYYRKLSSCGKLGEAIDKMSKIDLANDENWRVAILLKTLQKKQVEASEPEFALLLKKCKEFSGASNSHQLKSMSGLSCYRVGADAGAGFKQGDLDILGTEGFVDCVGVLITTPDQSGNPCYYVAHIYGVRTTKLAVQEELDKILSDVQSLTGRNLAWPHLKDQVTLVGAGSDEEEPSLCYKQTFKLLTQKGVNPTPLFGSSAVFNLTATGDDLIILDPEGQLNEGRQSKLPRAGHGAYSPVDTMSDISPVTIEQQLAEENSVDTLSHQ